Protein AF-A0A378XUC6-F1 (afdb_monomer)

Structure (mmCIF, N/CA/C/O backbone):
data_AF-A0A378XUC6-F1
#
_entry.id   AF-A0A378XUC6-F1
#
loop_
_atom_site.group_PDB
_atom_site.id
_atom_site.type_symbol
_atom_site.label_atom_id
_atom_site.label_alt_id
_atom_site.label_comp_id
_atom_site.label_asym_id
_atom_site.label_entity_id
_atom_site.label_seq_id
_atom_site.pdbx_PDB_ins_code
_atom_site.Cartn_x
_atom_site.Cartn_y
_atom_site.Cartn_z
_atom_site.occupancy
_atom_site.B_iso_or_equiv
_atom_site.auth_seq_id
_atom_site.auth_comp_id
_atom_site.auth_asym_id
_atom_site.auth_atom_id
_atom_site.pdbx_PDB_model_num
ATOM 1 N N . MET A 1 1 ? -16.842 2.215 4.192 1.00 92.69 1 MET A N 1
ATOM 2 C CA . MET A 1 1 ? -16.347 1.042 4.966 1.00 92.69 1 MET A CA 1
ATOM 3 C C . MET A 1 1 ? -17.109 0.954 6.295 1.00 92.69 1 MET A C 1
ATOM 5 O O . MET A 1 1 ? -17.546 1.993 6.762 1.00 92.69 1 MET A O 1
ATOM 9 N N . ASP A 1 2 ? -17.302 -0.220 6.911 1.00 96.56 2 ASP A N 1
ATOM 10 C CA . ASP A 1 2 ? -17.790 -0.325 8.303 1.00 96.56 2 ASP A CA 1
ATOM 11 C C . ASP A 1 2 ? -16.599 -0.451 9.268 1.00 96.56 2 ASP A C 1
ATOM 13 O O . ASP A 1 2 ? -16.031 -1.528 9.467 1.00 96.56 2 ASP A O 1
ATOM 17 N N . VAL A 1 3 ? -16.185 0.678 9.850 1.00 96.50 3 VAL A N 1
ATOM 18 C CA . VAL A 1 3 ? -15.023 0.731 10.750 1.00 96.50 3 VAL A CA 1
ATOM 19 C C . VAL A 1 3 ? -15.253 -0.030 12.060 1.00 96.50 3 VAL A C 1
ATOM 21 O O . VAL A 1 3 ? -14.308 -0.601 12.606 1.00 96.50 3 VAL A O 1
ATOM 24 N N . ALA A 1 4 ? -16.492 -0.083 12.559 1.00 97.31 4 ALA A N 1
ATOM 2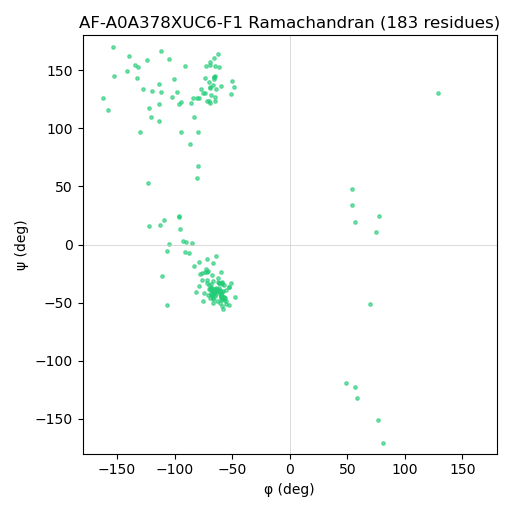5 C CA . ALA A 1 4 ? -16.814 -0.784 13.800 1.00 97.31 4 ALA A CA 1
ATOM 26 C C . ALA A 1 4 ? -16.654 -2.296 13.615 1.00 97.31 4 ALA A C 1
ATOM 28 O O . ALA A 1 4 ? -16.017 -2.952 14.438 1.00 97.31 4 ALA A O 1
ATOM 29 N N . TYR A 1 5 ? -17.131 -2.818 12.482 1.00 97.12 5 TYR A N 1
ATOM 30 C CA . TYR A 1 5 ? -16.912 -4.209 12.097 1.00 97.12 5 TYR A CA 1
ATOM 31 C C . TYR A 1 5 ? -15.419 -4.563 12.024 1.00 97.12 5 TYR A C 1
ATOM 33 O 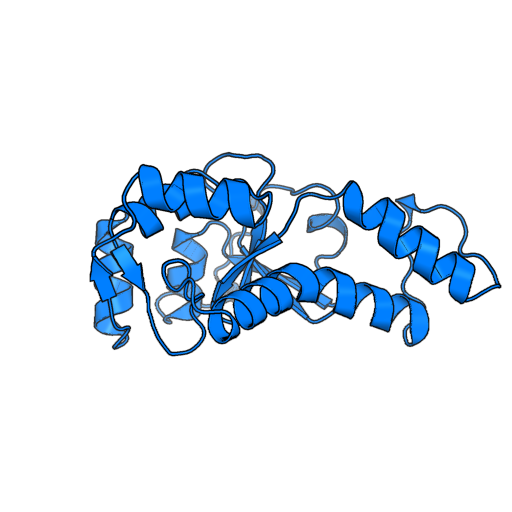O . TYR A 1 5 ? -15.003 -5.586 12.566 1.00 97.12 5 TYR A O 1
ATOM 41 N N . ILE A 1 6 ? -14.592 -3.712 11.402 1.00 97.44 6 ILE A N 1
ATOM 42 C CA . ILE A 1 6 ? -13.142 -3.957 11.310 1.00 97.44 6 ILE A CA 1
ATOM 43 C C . ILE A 1 6 ? -12.497 -3.952 12.696 1.00 97.44 6 ILE A C 1
ATOM 45 O O . ILE A 1 6 ? -11.674 -4.815 12.985 1.00 97.44 6 ILE A O 1
ATOM 49 N N . ILE A 1 7 ? -12.873 -3.019 13.575 1.00 97.31 7 ILE A N 1
ATOM 50 C CA . ILE A 1 7 ? -12.370 -2.984 14.954 1.00 97.31 7 ILE A CA 1
ATOM 51 C C . ILE A 1 7 ? -12.684 -4.294 15.686 1.00 97.31 7 ILE A C 1
ATOM 53 O O . ILE A 1 7 ? -11.810 -4.835 16.367 1.00 97.31 7 ILE A O 1
ATOM 57 N N . ASP A 1 8 ? -13.907 -4.805 15.553 1.00 97.25 8 ASP A N 1
ATOM 58 C CA . ASP A 1 8 ? -14.317 -6.048 16.208 1.00 97.25 8 ASP A CA 1
ATOM 59 C C . ASP A 1 8 ? -13.596 -7.268 15.627 1.00 97.25 8 ASP A C 1
ATOM 61 O O . ASP A 1 8 ? -13.150 -8.126 16.392 1.00 97.25 8 ASP A O 1
ATOM 65 N N . LEU A 1 9 ? -13.393 -7.308 14.307 1.00 96.81 9 LEU A N 1
ATOM 66 C CA . LEU A 1 9 ? -12.592 -8.336 13.643 1.00 96.81 9 LEU A CA 1
ATOM 67 C C . LEU A 1 9 ? -11.141 -8.328 14.146 1.00 96.81 9 LEU A C 1
ATOM 69 O O . LEU A 1 9 ? -10.635 -9.342 14.611 1.00 96.81 9 LEU A O 1
ATOM 73 N N . LEU A 1 10 ? -10.491 -7.162 14.163 1.00 96.19 10 LEU A N 1
ATOM 74 C CA . LEU A 1 10 ? -9.123 -7.030 14.670 1.00 96.19 10 LEU A CA 1
ATOM 75 C C . LEU A 1 10 ? -9.001 -7.483 16.134 1.00 96.19 10 LEU A C 1
ATOM 77 O O . LEU A 1 10 ? -8.030 -8.145 16.500 1.00 96.19 10 LEU A O 1
ATOM 81 N N . ARG A 1 11 ? -9.985 -7.157 16.980 1.00 95.69 11 ARG A N 1
ATOM 82 C CA . ARG A 1 11 ? -10.011 -7.608 18.381 1.00 95.69 11 ARG A CA 1
ATOM 83 C C . ARG A 1 11 ? -10.187 -9.115 18.508 1.00 95.69 11 ARG A C 1
ATOM 85 O O . ARG A 1 11 ? -9.548 -9.709 19.371 1.00 95.69 11 ARG A O 1
ATOM 92 N N . LYS A 1 12 ? -11.053 -9.713 17.685 1.00 96.00 12 LYS A N 1
ATOM 93 C CA . LYS A 1 12 ? -11.292 -11.162 17.657 1.00 96.00 12 LYS A CA 1
ATOM 94 C C . LYS A 1 12 ? -10.008 -11.938 17.346 1.00 96.00 12 LYS A C 1
ATOM 96 O O . LYS A 1 12 ? -9.818 -13.018 17.893 1.00 96.00 12 LYS A O 1
ATOM 101 N N . ASP A 1 13 ? -9.124 -11.350 16.547 1.00 94.50 13 ASP A N 1
ATOM 102 C CA . ASP A 1 13 ? -7.839 -11.919 16.134 1.00 94.50 13 ASP A CA 1
ATOM 103 C C . ASP A 1 13 ? -6.638 -11.452 16.983 1.00 94.50 13 ASP A C 1
ATOM 105 O O . ASP A 1 13 ? -5.480 -11.464 16.535 1.00 94.50 13 ASP A O 1
ATOM 109 N N . ASP A 1 14 ? -6.895 -11.023 18.223 1.00 94.31 14 ASP A N 1
ATOM 110 C CA . ASP A 1 14 ? -5.882 -10.621 19.207 1.00 94.31 14 ASP A CA 1
ATOM 111 C C . ASP A 1 14 ? -4.915 -9.539 18.680 1.00 94.31 14 ASP A C 1
ATOM 113 O O . ASP A 1 14 ? -3.713 -9.528 18.974 1.00 94.31 14 ASP A O 1
ATOM 117 N N . VAL A 1 15 ? -5.408 -8.626 17.839 1.00 95.69 15 VAL A N 1
ATOM 118 C CA . VAL A 1 15 ? -4.638 -7.460 17.399 1.00 95.69 15 VAL A CA 1
ATOM 119 C C . VAL A 1 15 ? -4.695 -6.393 18.487 1.00 95.69 15 VAL A C 1
ATOM 121 O O . VAL A 1 15 ? -5.766 -5.961 18.914 1.00 95.69 15 VAL A O 1
ATOM 124 N N . THR A 1 16 ? -3.528 -5.918 18.924 1.00 96.44 16 THR A N 1
ATOM 125 C CA . THR A 1 16 ? -3.451 -4.807 19.874 1.00 96.44 16 THR A CA 1
ATOM 126 C C . THR A 1 16 ? -3.891 -3.516 19.195 1.00 96.44 16 THR A C 1
ATOM 128 O O . THR A 1 16 ? -3.304 -3.088 18.201 1.00 96.44 16 THR A O 1
ATOM 131 N N . LEU A 1 17 ? -4.897 -2.866 19.772 1.00 97.12 17 LEU A N 1
ATOM 132 C CA . LEU A 1 17 ? -5.452 -1.610 19.282 1.00 97.12 17 LEU A CA 1
ATOM 133 C C . LEU A 1 17 ? -5.139 -0.478 20.261 1.00 97.12 17 LEU A C 1
ATOM 135 O O . LEU A 1 17 ? -5.374 -0.596 21.464 1.00 97.12 17 LEU A O 1
ATOM 139 N N . THR A 1 18 ? -4.625 0.632 19.741 1.00 97.50 18 THR A N 1
ATOM 140 C CA . THR A 1 18 ? -4.399 1.876 20.494 1.00 97.50 18 THR A CA 1
ATOM 141 C C . THR A 1 18 ? -5.349 2.968 19.996 1.00 97.50 18 THR A C 1
ATOM 143 O O . THR A 1 18 ? -5.960 2.790 18.937 1.00 97.50 18 THR A O 1
ATOM 146 N N . PRO A 1 19 ? -5.505 4.097 20.720 1.00 98.19 19 PRO A N 1
ATOM 147 C CA . PRO A 1 19 ? -6.283 5.224 20.215 1.00 98.19 19 PRO A CA 1
ATOM 148 C C . PRO A 1 19 ? -5.845 5.613 18.800 1.00 98.19 19 PRO A C 1
ATOM 150 O O . PRO A 1 19 ? -4.647 5.580 18.496 1.00 98.19 19 PRO A O 1
ATOM 153 N N . GLY A 1 20 ? -6.806 5.961 17.945 1.00 98.38 20 GLY A N 1
ATOM 154 C CA . GLY A 1 20 ? -6.536 6.402 16.581 1.00 98.38 20 GLY A CA 1
ATOM 155 C C . GLY A 1 20 ? -5.714 7.690 16.516 1.00 98.38 20 GLY A C 1
ATOM 156 O O . GLY A 1 20 ? -5.520 8.386 17.516 1.00 98.38 20 GLY A O 1
ATOM 157 N N . LEU A 1 21 ? -5.161 7.960 15.340 1.00 98.56 21 LEU A N 1
ATOM 158 C CA . LEU A 1 21 ? -4.395 9.161 15.039 1.00 98.56 21 LEU A CA 1
ATOM 159 C C . LEU A 1 21 ? -5.323 10.378 15.014 1.00 98.56 21 LEU A C 1
ATOM 161 O O . LEU A 1 21 ? -6.389 10.377 14.403 1.00 98.56 21 LEU A O 1
ATOM 165 N N . SER A 1 22 ? -4.896 11.457 15.653 1.00 98.44 22 SER A N 1
ATOM 166 C CA . SER A 1 22 ? -5.523 12.762 15.483 1.00 98.44 22 SER A CA 1
ATOM 167 C C . SER A 1 22 ? -5.336 13.277 14.053 1.00 98.44 22 SER A C 1
ATOM 169 O O . SER A 1 22 ? -4.397 12.895 13.355 1.00 98.44 22 SER A O 1
ATOM 171 N N . THR A 1 23 ? -6.169 14.231 13.629 1.00 98.44 23 THR A N 1
ATOM 172 C CA . THR A 1 23 ? -5.994 14.914 12.335 1.00 98.44 23 THR A CA 1
ATOM 173 C C . THR A 1 23 ? -4.586 15.492 12.175 1.00 98.44 23 THR A C 1
ATOM 175 O O . THR A 1 23 ? -4.031 15.446 11.084 1.00 98.44 23 THR A O 1
ATOM 178 N N . ARG A 1 24 ? -3.992 15.996 13.268 1.00 98.44 24 ARG A N 1
ATOM 179 C CA . ARG A 1 24 ? -2.627 16.532 13.265 1.00 98.44 24 ARG A CA 1
ATOM 180 C C . ARG A 1 24 ? -1.593 15.441 13.004 1.00 98.44 24 ARG A C 1
ATOM 182 O O . ARG A 1 24 ? -0.725 15.638 12.168 1.00 98.44 24 ARG A O 1
ATOM 189 N N . GLU A 1 25 ? -1.696 14.304 13.692 1.00 98.50 25 GLU A N 1
ATOM 190 C CA . GLU A 1 25 ? -0.794 13.165 13.476 1.00 98.50 25 GLU A CA 1
ATOM 191 C C . GLU A 1 25 ? -0.926 12.601 12.058 1.00 98.50 25 GLU A C 1
ATOM 193 O O . GLU A 1 25 ? 0.085 12.257 11.460 1.00 98.50 25 GLU A O 1
ATOM 198 N N . ILE A 1 26 ? -2.141 12.549 11.499 1.00 98.56 26 ILE A N 1
ATOM 199 C CA . ILE A 1 26 ? -2.338 12.147 10.101 1.00 98.56 26 ILE A CA 1
ATOM 200 C C . ILE A 1 26 ? -1.571 13.082 9.163 1.00 98.56 26 ILE A C 1
ATOM 202 O O . ILE A 1 26 ? -0.762 12.602 8.377 1.00 98.56 26 ILE A O 1
ATOM 206 N N . THR A 1 27 ? -1.768 14.398 9.283 1.00 98.44 27 THR A N 1
ATOM 207 C CA . THR A 1 27 ? -1.056 15.373 8.444 1.00 98.44 27 THR A CA 1
ATOM 208 C C . THR A 1 27 ? 0.459 15.283 8.632 1.00 98.44 27 THR A C 1
ATOM 210 O O . THR A 1 27 ? 1.193 15.282 7.655 1.00 98.44 27 THR A O 1
ATOM 213 N N . GLU A 1 28 ? 0.947 15.122 9.866 1.00 98.25 28 GLU A N 1
ATOM 214 C CA . GLU A 1 28 ? 2.382 14.945 10.129 1.00 98.25 28 GLU A CA 1
ATOM 215 C C . GLU A 1 28 ? 2.962 13.682 9.469 1.00 98.25 28 GLU A C 1
ATOM 217 O O . GLU A 1 28 ? 4.134 13.680 9.096 1.00 98.25 28 GLU A O 1
ATOM 222 N N . VAL A 1 29 ? 2.184 12.602 9.356 1.00 98.25 29 VAL A N 1
ATOM 223 C CA . VAL A 1 29 ? 2.597 11.367 8.673 1.00 98.25 29 VAL A CA 1
ATOM 224 C C . VAL A 1 29 ? 2.567 11.551 7.155 1.00 98.25 29 VAL A C 1
ATOM 226 O O . VAL A 1 29 ? 3.558 11.231 6.502 1.00 98.25 29 VAL A O 1
ATOM 229 N N . GLU A 1 30 ? 1.476 12.097 6.613 1.00 98.38 30 GLU A N 1
ATOM 230 C CA . GLU A 1 30 ? 1.323 12.398 5.181 1.00 98.38 30 GLU A CA 1
ATOM 231 C C . GLU A 1 30 ? 2.466 13.303 4.687 1.00 98.38 30 GLU A C 1
ATOM 233 O O . GLU A 1 30 ? 3.167 12.943 3.742 1.00 98.38 30 GLU A O 1
ATOM 238 N N . ASP A 1 31 ? 2.758 14.393 5.406 1.00 98.19 31 ASP A N 1
ATOM 239 C CA . ASP A 1 31 ? 3.838 15.331 5.072 1.00 98.19 31 ASP A CA 1
ATOM 240 C C . ASP A 1 31 ? 5.232 14.693 5.187 1.00 98.19 31 ASP A C 1
ATOM 242 O O . ASP A 1 31 ? 6.115 14.940 4.366 1.00 98.19 31 ASP A O 1
ATOM 246 N N . ARG A 1 32 ? 5.468 13.877 6.225 1.00 97.56 32 ARG A N 1
ATOM 247 C CA . ARG A 1 32 ? 6.791 13.284 6.492 1.00 97.56 32 ARG A CA 1
ATOM 248 C C . ARG A 1 32 ? 7.199 12.264 5.437 1.00 97.56 32 ARG A C 1
ATOM 250 O O . ARG A 1 32 ? 8.388 12.159 5.136 1.00 97.56 32 ARG A O 1
ATOM 257 N N . TYR A 1 33 ? 6.239 11.484 4.953 1.00 97.19 33 TYR A N 1
ATOM 258 C CA . TYR A 1 33 ? 6.484 10.392 4.014 1.00 97.19 33 TYR A CA 1
ATOM 259 C C . TYR A 1 33 ? 6.052 10.724 2.583 1.00 97.19 33 TYR A C 1
ATOM 261 O O . TYR A 1 33 ? 6.248 9.894 1.696 1.00 97.19 33 TYR A O 1
ATOM 269 N N . ASP A 1 34 ? 5.521 11.931 2.355 1.00 97.00 34 ASP A N 1
ATOM 270 C CA . ASP A 1 34 ? 5.002 12.387 1.064 1.00 97.00 34 ASP A CA 1
ATOM 271 C C . ASP A 1 34 ? 3.947 11.408 0.519 1.00 97.00 34 ASP A C 1
ATOM 273 O O . ASP A 1 34 ? 4.028 10.945 -0.612 1.00 97.00 34 ASP A O 1
ATOM 277 N N . ILE A 1 35 ? 2.990 11.013 1.357 1.00 97.56 35 ILE A N 1
ATOM 278 C CA . ILE A 1 35 ? 1.905 10.090 0.987 1.00 97.56 35 ILE A CA 1
ATOM 279 C C . ILE A 1 35 ? 0.554 10.733 1.258 1.00 97.56 35 ILE A C 1
ATOM 281 O O . ILE A 1 35 ? 0.437 11.614 2.107 1.00 97.56 35 ILE A O 1
ATOM 285 N N . GLN A 1 36 ? -0.484 10.228 0.599 1.00 98.06 36 GLN A N 1
ATOM 286 C CA . GLN A 1 36 ? -1.863 10.587 0.909 1.00 98.06 36 GLN A CA 1
ATOM 287 C C . GLN A 1 36 ? -2.669 9.341 1.271 1.00 98.06 36 GLN A C 1
ATOM 289 O O . GLN A 1 36 ? -2.855 8.455 0.439 1.00 98.06 36 GLN A O 1
ATOM 294 N N . PHE A 1 37 ? -3.176 9.261 2.506 1.00 98.62 37 PHE A N 1
ATOM 295 C CA . PHE A 1 37 ? -4.003 8.117 2.883 1.00 98.62 37 PHE A CA 1
ATOM 296 C C . PHE A 1 37 ? -5.338 8.155 2.124 1.00 98.62 37 PHE A C 1
ATOM 298 O O . PHE A 1 37 ? -6.034 9.176 2.195 1.00 98.62 37 PHE A O 1
ATOM 305 N N . PRO A 1 38 ? -5.753 7.057 1.459 1.00 98.31 38 PRO A N 1
ATOM 306 C CA . PRO A 1 38 ? -7.099 6.978 0.912 1.00 98.31 38 PRO A CA 1
ATOM 307 C C . PRO A 1 38 ? -8.133 7.073 2.051 1.00 98.31 38 PRO A C 1
ATOM 309 O O . PRO A 1 38 ? -7.819 6.726 3.199 1.00 98.31 38 PRO A O 1
ATOM 312 N N . PRO A 1 39 ? -9.357 7.569 1.780 1.00 98.38 39 PRO A N 1
ATOM 313 C CA . PRO A 1 39 ? -10.305 7.936 2.830 1.00 98.38 39 PRO A CA 1
ATOM 314 C C . PRO A 1 39 ? -10.662 6.803 3.800 1.00 98.38 39 PRO A C 1
ATOM 316 O O . PRO A 1 39 ? -10.809 7.062 4.990 1.00 98.38 39 PRO A O 1
ATOM 319 N N . ASP A 1 40 ? -10.738 5.557 3.330 1.00 98.00 40 ASP A N 1
ATOM 320 C CA . ASP A 1 40 ? -11.037 4.381 4.155 1.00 98.00 40 ASP A CA 1
ATOM 321 C C . ASP A 1 40 ? -9.874 4.004 5.091 1.00 98.00 40 ASP A C 1
ATOM 323 O O . ASP A 1 40 ? -10.087 3.773 6.283 1.00 98.00 40 ASP A O 1
ATOM 327 N N . LEU A 1 41 ? -8.626 4.017 4.609 1.00 98.50 41 LEU A N 1
ATOM 328 C CA . LEU A 1 41 ? -7.460 3.820 5.477 1.00 98.50 41 LEU A CA 1
ATOM 329 C C . LEU A 1 41 ? -7.321 4.967 6.484 1.00 98.50 41 LEU A C 1
ATOM 331 O O . LEU A 1 41 ? -7.043 4.727 7.661 1.00 98.50 41 LEU A O 1
ATOM 335 N N . ARG A 1 42 ? -7.557 6.209 6.048 1.00 98.50 42 ARG A N 1
ATOM 336 C CA . ARG A 1 42 ? -7.564 7.381 6.929 1.00 98.50 42 ARG A CA 1
ATOM 337 C C . ARG A 1 42 ? -8.627 7.247 8.020 1.00 98.50 42 ARG A C 1
ATOM 339 O O . ARG A 1 42 ? -8.316 7.464 9.189 1.00 98.50 42 ARG A O 1
ATOM 346 N N . GLU A 1 43 ? -9.854 6.867 7.660 1.00 98.44 43 GLU A N 1
ATOM 347 C CA . GLU A 1 43 ? -10.956 6.639 8.600 1.00 98.44 43 GLU A CA 1
ATOM 348 C C . GLU A 1 43 ? -10.583 5.583 9.645 1.00 98.44 43 GLU A C 1
ATOM 350 O O . GLU A 1 43 ? -10.754 5.826 10.845 1.00 98.44 43 GLU A O 1
ATOM 355 N N . LEU A 1 44 ? -10.025 4.445 9.214 1.00 98.44 44 LEU A N 1
ATOM 356 C CA . LEU A 1 44 ? -9.575 3.397 10.126 1.00 98.44 44 LEU A CA 1
ATOM 357 C C . LEU A 1 44 ? -8.532 3.940 11.103 1.00 98.44 44 LEU A C 1
ATOM 359 O O . LEU A 1 44 ? -8.745 3.861 12.310 1.00 98.44 44 LEU A O 1
ATOM 363 N N . LEU A 1 45 ? -7.450 4.530 10.583 1.00 98.50 45 LEU A N 1
ATOM 364 C CA . LEU A 1 45 ? -6.324 5.018 11.381 1.00 98.50 45 LEU A CA 1
ATOM 365 C C . LEU A 1 45 ? -6.728 6.123 12.361 1.00 98.50 45 LEU A C 1
ATOM 367 O O . LEU A 1 45 ? -6.144 6.213 13.439 1.00 98.50 45 LEU A O 1
ATOM 371 N N . MET A 1 46 ? -7.717 6.952 12.016 1.00 98.50 46 MET A N 1
ATOM 372 C CA . MET A 1 46 ? -8.242 7.994 12.903 1.00 98.50 46 MET A CA 1
ATOM 373 C C . MET A 1 46 ? -9.156 7.448 14.006 1.00 98.50 46 MET A C 1
ATOM 375 O O . MET A 1 46 ? -9.187 8.008 15.102 1.00 98.50 46 MET A O 1
ATOM 379 N N . ASN A 1 47 ? -9.876 6.351 13.759 1.00 98.50 47 ASN A N 1
ATOM 380 C CA . ASN A 1 47 ? -10.707 5.702 14.778 1.00 98.50 47 ASN A CA 1
ATOM 381 C C . ASN A 1 47 ? -9.879 4.801 15.703 1.00 98.50 47 ASN A C 1
ATOM 383 O O . ASN A 1 47 ? -10.086 4.781 16.919 1.00 98.50 47 ASN A O 1
ATOM 387 N N . VAL A 1 48 ? -8.924 4.062 15.142 1.00 97.81 48 VAL A N 1
ATOM 388 C CA . VAL A 1 48 ? -8.093 3.110 15.872 1.00 97.81 48 VAL A CA 1
ATOM 389 C C . VAL A 1 48 ? -6.737 2.941 15.195 1.00 97.81 48 VAL A C 1
ATOM 391 O O . VAL A 1 48 ? -6.636 2.944 13.975 1.00 97.81 48 VAL A O 1
ATOM 394 N N . LEU A 1 49 ? -5.680 2.740 15.978 1.00 97.19 49 LEU A N 1
ATOM 395 C CA . LEU A 1 49 ? -4.370 2.399 15.432 1.00 97.19 49 LEU A CA 1
ATOM 396 C C . LEU A 1 49 ? -3.989 0.969 15.841 1.00 97.19 49 LEU A C 1
ATOM 398 O O . LEU A 1 49 ? -3.643 0.753 17.012 1.00 97.19 49 LEU A O 1
ATOM 402 N N . PRO A 1 50 ? -4.034 0.001 14.906 1.00 96.19 50 PRO A N 1
ATOM 403 C CA . PRO A 1 50 ? -3.481 -1.331 15.116 1.00 96.19 50 PRO A CA 1
ATOM 404 C C . PRO A 1 50 ? -1.963 -1.263 15.308 1.00 96.19 50 PRO A C 1
ATOM 406 O O . PRO A 1 50 ? -1.268 -0.574 14.562 1.00 96.19 50 PRO A O 1
ATOM 409 N N . VAL A 1 51 ? -1.436 -1.968 16.309 1.00 93.62 51 VAL A N 1
ATOM 410 C CA . VAL A 1 51 ? 0.001 -1.986 16.623 1.00 93.62 51 VAL A CA 1
ATOM 411 C C . VAL A 1 51 ? 0.513 -3.403 16.871 1.00 93.62 51 VAL A C 1
ATOM 413 O O . VAL A 1 51 ? -0.218 -4.292 17.306 1.00 93.62 51 VAL A O 1
ATOM 416 N N . GLY A 1 52 ? 1.811 -3.605 16.643 1.00 88.19 52 GLY A N 1
ATOM 417 C CA . GLY A 1 52 ? 2.454 -4.913 16.776 1.00 88.19 52 GLY A CA 1
ATOM 418 C C . GLY A 1 52 ? 2.243 -5.811 15.553 1.00 88.19 52 GLY A C 1
ATOM 419 O O . GLY A 1 52 ? 1.776 -5.360 14.507 1.00 88.19 52 GLY A O 1
ATOM 420 N N . LYS A 1 53 ? 2.633 -7.090 15.674 1.00 85.00 53 LYS A N 1
ATOM 421 C CA . LYS A 1 53 ? 2.697 -8.047 14.551 1.00 85.00 53 LYS A CA 1
ATOM 422 C C . LYS A 1 53 ? 3.441 -7.419 13.354 1.00 85.00 53 LYS A C 1
ATOM 424 O O . LYS A 1 53 ? 4.602 -7.038 13.497 1.00 85.00 53 LYS A O 1
ATOM 429 N N . SER A 1 54 ? 2.773 -7.281 12.210 1.00 92.25 54 SER A N 1
ATOM 430 C CA . SER A 1 54 ? 3.301 -6.676 10.983 1.00 92.25 54 SER A CA 1
ATOM 431 C C . SER A 1 54 ? 2.614 -5.355 10.605 1.00 92.25 54 SER A C 1
ATOM 433 O O . SER A 1 54 ? 2.750 -4.915 9.465 1.00 92.25 54 SER A O 1
ATOM 435 N N . PHE A 1 55 ? 1.889 -4.721 11.536 1.00 96.38 55 PHE A N 1
ATOM 436 C CA . PHE A 1 55 ? 1.294 -3.398 11.325 1.00 96.38 55 PHE A CA 1
ATOM 437 C C . PHE A 1 55 ? 2.344 -2.286 11.331 1.00 96.38 55 PHE A C 1
ATOM 439 O O . PHE A 1 55 ? 3.399 -2.389 11.964 1.00 96.38 55 PHE A O 1
ATOM 446 N N . ILE A 1 56 ? 2.025 -1.197 10.635 1.00 96.62 56 ILE A N 1
ATOM 447 C CA . ILE A 1 56 ? 2.930 -0.066 10.447 1.00 96.62 56 ILE A CA 1
ATOM 448 C C . ILE A 1 56 ? 2.852 0.881 11.652 1.00 96.62 56 ILE A C 1
ATOM 450 O O . ILE A 1 56 ? 1.760 1.323 12.016 1.00 96.62 56 ILE A O 1
ATOM 454 N N . PRO A 1 57 ? 3.985 1.212 12.300 1.00 95.25 57 PRO A N 1
ATOM 455 C CA . PRO A 1 57 ? 3.997 1.989 13.536 1.00 95.25 57 PRO A CA 1
ATOM 456 C C . PRO A 1 57 ? 3.859 3.498 13.266 1.00 95.25 57 PRO A C 1
ATOM 458 O O . PRO A 1 57 ? 4.712 4.273 13.681 1.00 95.25 57 PRO A O 1
ATOM 461 N N . TRP A 1 58 ? 2.790 3.929 12.586 1.00 97.12 58 TRP A N 1
ATOM 462 C CA . TRP A 1 58 ? 2.616 5.298 12.066 1.00 97.12 58 TRP A CA 1
ATOM 463 C C . TRP A 1 58 ? 2.840 6.426 13.089 1.00 97.12 58 TRP A C 1
ATOM 465 O O . TRP A 1 58 ? 3.336 7.491 12.731 1.00 97.12 58 TRP A O 1
ATOM 475 N N . ARG A 1 59 ? 2.502 6.195 14.365 1.00 95.94 59 ARG A N 1
ATOM 476 C CA . ARG A 1 59 ? 2.682 7.172 15.453 1.00 95.94 59 ARG A CA 1
ATOM 477 C C . ARG A 1 59 ? 4.131 7.298 15.940 1.00 95.94 59 ARG A C 1
ATOM 479 O O . ARG A 1 59 ? 4.487 8.306 16.542 1.00 95.94 59 ARG A O 1
ATOM 486 N N . ASP A 1 60 ? 4.958 6.274 15.753 1.00 93.69 60 ASP A N 1
ATOM 487 C CA . ASP A 1 60 ? 6.283 6.212 16.365 1.00 93.69 60 ASP A CA 1
ATOM 488 C C . ASP A 1 60 ? 7.316 6.987 15.537 1.00 93.69 60 ASP A C 1
ATOM 490 O O . ASP A 1 60 ? 7.720 6.578 14.448 1.00 93.69 60 ASP A O 1
ATOM 494 N N . THR A 1 61 ? 7.761 8.119 16.081 1.00 94.75 61 THR A N 1
ATOM 495 C CA . THR A 1 61 ? 8.734 9.015 15.446 1.00 94.75 61 THR A CA 1
ATOM 496 C C . THR A 1 61 ? 10.172 8.765 15.904 1.00 94.75 61 THR A C 1
ATOM 498 O O . THR A 1 61 ? 11.037 9.618 15.702 1.00 94.75 61 THR A O 1
ATOM 501 N N . SER A 1 62 ? 10.459 7.647 16.577 1.00 96.00 62 SER A N 1
ATOM 502 C CA . SER A 1 62 ? 11.846 7.283 16.874 1.00 96.00 62 SER A CA 1
ATOM 503 C C . SER A 1 62 ? 12.601 6.982 15.570 1.00 96.00 62 SER A C 1
ATOM 505 O O . SER A 1 62 ? 12.021 6.394 14.652 1.00 96.00 62 SER A O 1
ATOM 507 N N . PRO A 1 63 ? 13.900 7.328 15.458 1.00 94.62 63 PRO A N 1
ATOM 508 C CA . PRO A 1 63 ? 14.668 7.099 14.231 1.00 94.62 63 PRO A CA 1
ATOM 509 C C . PRO A 1 63 ? 14.611 5.650 13.734 1.00 94.62 63 PRO A C 1
ATOM 511 O O . PRO A 1 63 ? 14.524 5.404 12.534 1.00 94.62 63 P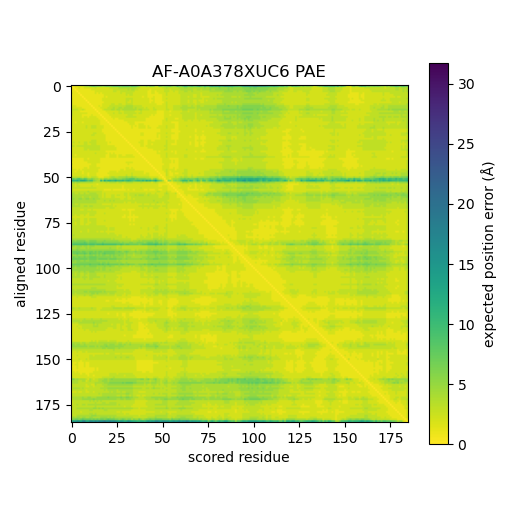RO A O 1
ATOM 514 N N . GLN A 1 64 ? 14.604 4.688 14.659 1.00 93.88 64 GLN A N 1
ATOM 515 C CA . GLN A 1 64 ? 14.528 3.262 14.347 1.00 93.88 64 GLN A CA 1
ATOM 516 C C . GLN A 1 64 ? 13.195 2.903 13.683 1.00 93.88 64 GLN A C 1
ATOM 518 O O . GLN A 1 64 ? 13.165 2.165 12.703 1.00 93.88 64 GLN A O 1
ATOM 523 N N . ARG A 1 65 ? 12.081 3.427 14.200 1.00 93.12 65 ARG A N 1
ATOM 524 C CA . ARG A 1 65 ? 10.737 3.108 13.701 1.00 93.12 65 ARG A CA 1
ATOM 525 C C . ARG A 1 65 ? 10.410 3.860 12.427 1.00 93.12 65 ARG A C 1
ATOM 527 O O . ARG A 1 65 ? 9.826 3.275 11.521 1.00 93.12 65 ARG A O 1
ATOM 534 N N . MET A 1 66 ? 10.888 5.094 12.312 1.00 95.44 66 MET A N 1
ATOM 535 C CA . MET A 1 66 ? 10.858 5.830 11.055 1.00 95.44 66 MET A CA 1
ATOM 536 C C . MET A 1 66 ? 11.612 5.087 9.947 1.00 95.44 66 MET A C 1
ATOM 538 O O . MET A 1 66 ? 11.108 5.035 8.830 1.00 95.44 66 MET A O 1
ATOM 542 N N . GLY A 1 67 ? 12.770 4.486 10.255 1.00 95.56 67 GLY A N 1
ATOM 543 C CA . GLY A 1 67 ? 13.518 3.640 9.319 1.00 95.56 67 GLY A CA 1
ATOM 544 C C . GLY A 1 67 ? 12.690 2.462 8.800 1.00 95.56 67 GLY A C 1
ATOM 545 O O . GLY A 1 67 ? 12.591 2.278 7.594 1.00 95.56 67 GLY A O 1
ATOM 546 N N . VAL A 1 68 ? 11.989 1.751 9.690 1.00 94.75 68 VAL A N 1
ATOM 547 C CA . VAL A 1 68 ? 11.088 0.647 9.301 1.00 94.75 68 VAL A CA 1
ATOM 548 C C . VAL A 1 68 ? 9.962 1.117 8.375 1.00 94.75 68 VAL A C 1
ATOM 550 O O . VAL A 1 68 ? 9.599 0.409 7.440 1.00 94.75 68 VAL A O 1
ATOM 553 N N . ILE A 1 69 ? 9.386 2.299 8.613 1.00 96.69 69 ILE A N 1
ATOM 554 C CA . ILE A 1 69 ? 8.337 2.845 7.735 1.00 96.69 69 ILE A CA 1
ATOM 555 C C . ILE A 1 69 ? 8.915 3.170 6.352 1.00 96.69 69 ILE A C 1
ATOM 557 O O . ILE A 1 69 ? 8.307 2.811 5.346 1.00 96.69 69 ILE A O 1
ATOM 561 N N . TRP A 1 70 ? 10.101 3.783 6.294 1.00 96.81 70 TRP A N 1
ATOM 562 C CA . TRP A 1 70 ? 10.798 4.048 5.033 1.00 96.81 70 TRP A CA 1
ATOM 563 C C . TRP A 1 70 ? 11.107 2.769 4.256 1.00 96.81 70 TRP A C 1
ATOM 565 O O . TRP A 1 70 ? 10.822 2.709 3.065 1.00 96.81 70 TRP A O 1
ATOM 575 N N . GLU A 1 71 ? 11.620 1.734 4.921 1.00 96.38 71 GLU A N 1
ATOM 576 C CA . GLU A 1 71 ? 11.852 0.417 4.311 1.00 96.38 71 GLU A CA 1
ATOM 577 C C . GLU A 1 71 ? 10.553 -0.158 3.730 1.00 96.38 71 GLU A C 1
ATOM 579 O O . GLU A 1 71 ? 10.519 -0.619 2.593 1.00 96.38 71 GLU A O 1
ATOM 584 N N . ARG A 1 72 ? 9.441 -0.075 4.471 1.00 97.19 72 ARG A N 1
ATOM 585 C CA . ARG A 1 72 ? 8.139 -0.580 4.006 1.00 97.19 72 ARG A CA 1
ATOM 586 C C . ARG A 1 72 ? 7.592 0.196 2.813 1.00 97.19 72 ARG A C 1
ATOM 588 O O . ARG A 1 72 ? 7.006 -0.430 1.935 1.00 97.19 72 ARG A O 1
ATOM 595 N N . LEU A 1 73 ? 7.772 1.514 2.780 1.00 97.56 73 LEU A N 1
ATOM 596 C CA . LEU A 1 73 ? 7.380 2.363 1.650 1.00 97.56 73 LEU A CA 1
ATOM 597 C C . LEU A 1 73 ? 8.261 2.127 0.415 1.00 97.56 73 LEU A C 1
ATOM 599 O O . LEU A 1 73 ? 7.757 2.166 -0.703 1.00 97.56 73 LEU A O 1
ATOM 603 N N . ASN A 1 74 ? 9.554 1.851 0.608 1.00 97.44 74 ASN A N 1
ATOM 604 C CA . ASN A 1 74 ? 10.501 1.601 -0.481 1.00 97.44 74 ASN A CA 1
ATOM 605 C C . ASN A 1 74 ? 10.473 0.158 -1.000 1.00 97.44 74 ASN A C 1
ATOM 607 O O . ASN A 1 74 ? 10.911 -0.078 -2.124 1.00 97.44 74 ASN A O 1
ATOM 611 N N . TRP A 1 75 ? 9.923 -0.790 -0.237 1.00 97.94 75 TRP A N 1
ATOM 612 C CA . TRP A 1 75 ? 9.856 -2.207 -0.603 1.00 97.94 75 TRP A CA 1
ATOM 613 C C . TRP A 1 75 ? 9.364 -2.477 -2.040 1.00 97.94 75 TRP A C 1
ATOM 615 O O . TRP A 1 75 ? 10.015 -3.263 -2.731 1.00 97.94 75 TRP A O 1
ATOM 625 N N . PRO A 1 76 ? 8.288 -1.839 -2.557 1.00 97.94 76 PRO A N 1
ATOM 626 C CA . PRO A 1 76 ? 7.864 -2.071 -3.939 1.00 97.94 76 PRO A CA 1
ATOM 627 C C . PRO A 1 76 ? 8.911 -1.622 -4.971 1.00 97.94 76 PRO A C 1
ATOM 629 O O . PRO A 1 76 ? 9.109 -2.302 -5.975 1.00 97.94 76 PRO A O 1
ATOM 632 N N . LEU A 1 77 ? 9.618 -0.513 -4.721 1.00 97.94 77 LEU A N 1
ATOM 633 C CA . LEU A 1 77 ? 10.698 -0.045 -5.595 1.00 97.94 77 LEU A CA 1
ATOM 634 C C . LEU A 1 77 ? 11.905 -0.985 -5.532 1.00 97.94 77 LEU A C 1
ATOM 636 O O . LEU A 1 77 ? 12.451 -1.349 -6.570 1.00 97.94 77 LEU A O 1
ATOM 640 N N . GLU 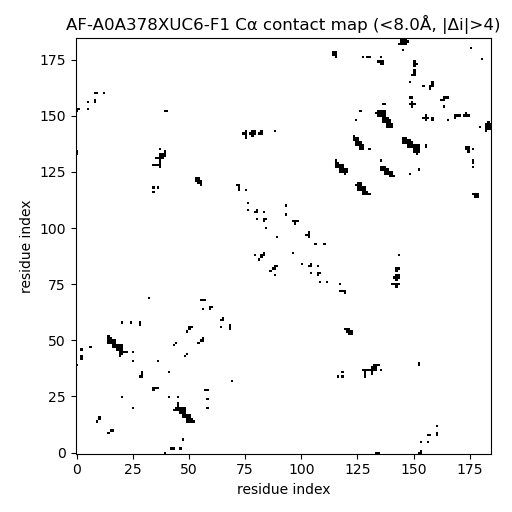A 1 78 ? 12.321 -1.381 -4.330 1.00 98.00 78 GLU A N 1
ATOM 641 C CA . GLU A 1 78 ? 13.448 -2.300 -4.132 1.00 98.00 78 GLU A CA 1
ATOM 642 C C . GLU A 1 78 ? 13.196 -3.645 -4.817 1.00 98.00 78 GLU A C 1
ATOM 644 O O . GLU A 1 78 ? 14.060 -4.155 -5.531 1.00 98.00 78 GLU A O 1
ATOM 649 N N . GLY A 1 79 ? 11.986 -4.184 -4.666 1.00 97.81 79 GLY A N 1
ATOM 650 C CA . GLY A 1 79 ? 11.574 -5.414 -5.327 1.00 97.81 79 GLY A CA 1
ATOM 651 C C . GLY A 1 79 ? 11.549 -5.297 -6.854 1.00 97.81 79 GLY A C 1
ATOM 652 O O . GLY A 1 79 ? 12.008 -6.198 -7.550 1.00 97.81 79 GLY A O 1
ATOM 653 N N . MET A 1 80 ? 11.092 -4.164 -7.385 1.00 97.56 80 MET A N 1
ATOM 654 C CA . MET A 1 80 ? 11.089 -3.914 -8.826 1.00 97.56 80 MET A CA 1
ATOM 655 C C . MET A 1 80 ? 12.498 -3.758 -9.401 1.00 97.56 80 MET A C 1
ATOM 657 O O . MET A 1 80 ? 12.789 -4.319 -10.453 1.00 97.56 80 MET A O 1
ATOM 661 N N . ILE A 1 81 ? 13.391 -3.045 -8.706 1.00 98.38 81 ILE A N 1
ATOM 662 C CA . ILE A 1 81 ? 14.807 -2.943 -9.089 1.00 98.38 81 ILE A CA 1
ATOM 663 C C . ILE A 1 81 ? 15.434 -4.336 -9.121 1.00 98.38 81 ILE A C 1
ATOM 665 O O . ILE A 1 81 ? 16.095 -4.676 -10.100 1.00 98.38 81 ILE A O 1
ATOM 669 N N . PHE A 1 82 ? 15.184 -5.155 -8.097 1.00 98.25 82 PHE A N 1
ATOM 670 C CA . PHE A 1 82 ? 15.680 -6.526 -8.063 1.00 98.25 82 PHE A CA 1
ATOM 671 C C . PHE A 1 82 ? 15.219 -7.322 -9.290 1.00 98.25 82 PHE A C 1
ATOM 673 O O . PHE A 1 82 ? 16.036 -7.975 -9.934 1.00 98.25 82 PHE A O 1
ATOM 680 N N . ASP A 1 83 ? 13.945 -7.236 -9.672 1.00 97.94 83 ASP A N 1
ATOM 681 C CA . ASP A 1 83 ? 13.436 -7.972 -10.833 1.00 97.94 83 ASP A CA 1
ATOM 682 C C . ASP A 1 83 ? 13.925 -7.408 -12.169 1.00 97.94 83 ASP A C 1
ATOM 684 O O . ASP A 1 83 ? 14.135 -8.164 -13.124 1.00 97.94 83 ASP A O 1
ATOM 688 N N . VAL A 1 84 ? 14.176 -6.097 -12.241 1.00 97.81 84 VAL A N 1
ATOM 689 C CA . VAL A 1 84 ? 14.896 -5.498 -13.367 1.00 97.81 84 VAL A CA 1
ATOM 690 C C . VAL A 1 84 ? 16.288 -6.113 -13.468 1.00 97.81 84 VAL A C 1
ATOM 692 O O . VAL A 1 84 ? 16.697 -6.459 -14.572 1.00 97.81 84 VAL A O 1
ATOM 695 N N . GLU A 1 85 ? 17.013 -6.279 -12.367 1.00 97.56 85 GLU A N 1
ATOM 696 C CA . GLU A 1 85 ? 18.382 -6.805 -12.370 1.00 97.56 85 GLU A CA 1
ATOM 697 C C . GLU A 1 85 ? 18.462 -8.316 -12.607 1.00 97.56 85 GLU A C 1
ATOM 699 O O . GLU A 1 85 ? 19.334 -8.770 -13.348 1.00 97.56 85 GLU A O 1
ATOM 704 N N . GLN A 1 86 ? 17.568 -9.090 -11.992 1.00 96.88 86 GLN A N 1
ATOM 705 C CA . GLN A 1 86 ? 17.708 -10.544 -11.869 1.00 96.88 86 GLN A CA 1
ATOM 706 C C . GLN A 1 86 ? 16.697 -11.334 -12.705 1.00 96.88 86 GLN A C 1
ATOM 708 O O . GLN A 1 86 ? 17.000 -12.450 -13.121 1.00 96.88 86 GLN A O 1
ATOM 713 N N . ASN A 1 87 ? 15.521 -10.765 -12.987 1.00 93.94 87 ASN A N 1
ATOM 714 C CA . ASN A 1 87 ? 14.377 -11.501 -13.537 1.00 93.94 87 ASN A CA 1
ATOM 715 C C . ASN A 1 87 ? 13.870 -10.942 -14.873 1.00 93.94 87 ASN A C 1
ATOM 717 O O . ASN A 1 87 ? 12.777 -11.281 -15.318 1.00 93.94 87 ASN A O 1
ATOM 721 N N . MET A 1 88 ? 14.677 -10.111 -15.544 1.00 91.56 88 MET A N 1
ATOM 722 C CA . MET A 1 88 ? 14.368 -9.523 -16.856 1.00 91.56 88 MET A CA 1
ATOM 723 C C . MET A 1 88 ? 13.055 -8.727 -16.893 1.00 91.56 88 MET A C 1
ATOM 725 O O . MET A 1 88 ? 12.535 -8.461 -17.979 1.00 91.56 88 MET A O 1
ATOM 729 N N . PHE A 1 89 ? 12.538 -8.308 -15.736 1.00 96.12 89 PHE A N 1
ATOM 730 C CA . PHE A 1 89 ? 11.309 -7.533 -15.672 1.00 96.12 89 PHE A CA 1
ATOM 731 C C . PHE A 1 89 ? 11.457 -6.228 -16.455 1.00 96.12 89 PHE A C 1
ATOM 733 O O . PHE A 1 89 ? 12.483 -5.539 -16.382 1.00 96.12 89 PHE A O 1
ATOM 740 N N . TRP A 1 90 ? 10.428 -5.900 -17.230 1.00 97.12 90 TRP A N 1
ATOM 741 C CA . TRP A 1 90 ? 10.336 -4.640 -17.947 1.00 97.12 90 TRP A CA 1
ATOM 742 C C . TRP A 1 90 ? 8.882 -4.330 -18.288 1.00 97.12 90 TRP A C 1
ATOM 744 O O . TRP A 1 90 ? 8.255 -5.059 -19.057 1.00 97.12 90 TRP A O 1
ATOM 754 N N . HIS A 1 91 ? 8.342 -3.251 -17.725 1.00 95.25 91 HIS A N 1
ATOM 755 C CA . HIS A 1 91 ? 6.968 -2.854 -18.009 1.00 95.25 91 HIS A CA 1
ATOM 756 C C . HIS A 1 91 ? 6.835 -2.337 -19.449 1.00 95.25 91 HIS A C 1
ATOM 758 O O . HIS A 1 91 ? 7.684 -1.585 -19.933 1.00 95.25 91 HIS A O 1
ATOM 764 N N . SER A 1 92 ? 5.749 -2.692 -20.142 1.00 92.38 92 SER A N 1
ATOM 765 C CA . SER A 1 92 ? 5.560 -2.351 -21.561 1.00 92.38 92 SER A CA 1
ATOM 766 C C . SER A 1 92 ? 5.492 -0.845 -21.826 1.00 92.38 92 SER A C 1
ATOM 768 O O . SER A 1 92 ? 5.898 -0.385 -22.892 1.00 92.38 92 SER A O 1
ATOM 770 N N . GLU A 1 93 ? 5.020 -0.059 -20.855 1.00 92.19 93 GLU A N 1
ATOM 771 C CA . GLU A 1 93 ? 4.966 1.406 -20.971 1.00 92.19 93 GLU A CA 1
ATOM 772 C C . GLU A 1 93 ? 6.346 2.081 -20.894 1.00 92.19 93 GLU A C 1
ATOM 774 O O . GLU A 1 93 ? 6.470 3.257 -21.229 1.00 92.19 93 GLU A O 1
ATOM 779 N N . TRP A 1 94 ? 7.398 1.365 -20.480 1.00 95.38 94 TRP A N 1
ATOM 780 C CA . TRP A 1 94 ? 8.752 1.922 -20.353 1.00 95.38 94 TRP A CA 1
ATOM 781 C C . TRP A 1 94 ? 9.540 1.904 -21.671 1.00 95.38 94 TRP A C 1
ATOM 783 O O . TRP A 1 94 ? 10.692 2.336 -21.719 1.00 95.38 94 TRP A O 1
ATOM 793 N N . GLY A 1 95 ? 8.926 1.420 -22.754 1.00 95.25 95 GLY A N 1
ATOM 794 C CA . GLY A 1 95 ? 9.559 1.292 -24.063 1.00 95.25 95 GLY A CA 1
ATOM 795 C C . GLY A 1 95 ? 10.511 0.100 -24.133 1.00 95.25 95 GLY A C 1
ATOM 796 O O . GLY A 1 95 ? 10.318 -0.909 -23.461 1.00 95.25 95 GLY A O 1
ATOM 797 N N . ASN A 1 96 ? 11.547 0.198 -24.966 1.00 96.50 96 ASN A N 1
ATOM 798 C CA . ASN A 1 96 ? 12.521 -0.882 -25.109 1.00 96.50 96 ASN A CA 1
ATOM 799 C C . ASN A 1 96 ? 13.488 -0.900 -23.927 1.00 96.50 96 ASN A C 1
ATOM 801 O O . ASN A 1 96 ? 14.053 0.131 -23.564 1.00 96.50 96 ASN A O 1
ATOM 805 N N . ARG A 1 97 ? 13.726 -2.093 -23.382 1.00 97.12 97 ARG A N 1
ATOM 806 C CA . ARG A 1 97 ? 14.724 -2.293 -22.336 1.00 97.12 97 ARG A CA 1
ATOM 807 C C . ARG A 1 97 ? 16.133 -2.009 -22.878 1.00 97.12 97 ARG A C 1
ATOM 809 O O . ARG A 1 97 ? 16.504 -2.614 -23.890 1.00 97.12 97 ARG A O 1
ATOM 816 N N . PRO A 1 98 ? 16.928 -1.136 -22.235 1.00 97.25 98 PRO A N 1
ATOM 817 C CA . PRO A 1 98 ? 18.310 -0.907 -22.638 1.00 97.25 98 PRO A CA 1
ATOM 818 C C . PRO A 1 98 ? 19.178 -2.135 -22.342 1.00 97.25 98 PRO A C 1
ATOM 820 O O . PRO A 1 98 ? 18.864 -2.965 -21.486 1.00 97.25 98 PRO A O 1
ATOM 823 N N . THR A 1 99 ? 20.295 -2.254 -23.059 1.00 95.94 99 THR A N 1
ATOM 824 C CA . THR A 1 99 ? 21.280 -3.321 -22.823 1.00 95.94 99 THR A CA 1
ATOM 825 C C . THR A 1 99 ? 22.162 -3.044 -21.611 1.00 95.94 99 THR A C 1
ATOM 827 O O . THR A 1 99 ? 22.702 -3.982 -21.030 1.00 95.94 99 THR A O 1
ATOM 830 N N . ASP A 1 100 ? 22.337 -1.770 -21.254 1.00 97.88 100 ASP A N 1
ATOM 831 C CA . ASP A 1 100 ? 23.060 -1.374 -20.052 1.00 97.88 100 ASP A CA 1
ATOM 832 C C . ASP A 1 100 ? 22.161 -1.531 -18.818 1.00 97.88 100 ASP A C 1
ATOM 834 O O . ASP A 1 100 ? 21.034 -1.029 -18.774 1.00 97.88 100 ASP A O 1
ATOM 838 N N . LEU A 1 101 ? 22.653 -2.263 -17.817 1.00 97.25 101 LEU A N 1
ATOM 839 C CA . LEU A 1 101 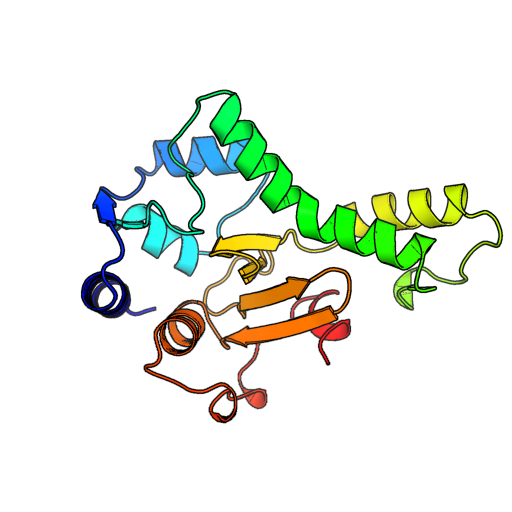? 21.868 -2.565 -16.624 1.00 97.25 101 LEU A CA 1
ATOM 840 C C . LEU A 1 101 ? 21.645 -1.325 -15.751 1.00 97.25 101 LEU A C 1
ATOM 842 O O . LEU A 1 101 ? 20.557 -1.161 -15.201 1.00 97.25 101 LEU A O 1
ATOM 846 N N . GLN A 1 102 ? 22.645 -0.449 -15.634 1.00 97.88 102 GLN A N 1
ATOM 847 C CA . GLN A 1 102 ? 22.514 0.761 -14.827 1.00 97.88 102 GLN A CA 1
ATOM 848 C C . GLN A 1 102 ? 21.466 1.694 -15.439 1.00 97.88 102 GLN A C 1
ATOM 850 O O . GLN A 1 102 ? 20.612 2.211 -14.722 1.00 97.88 102 GLN A O 1
ATOM 855 N N . GLU A 1 103 ? 21.461 1.826 -16.765 1.00 98.19 103 GLU A N 1
ATOM 856 C CA . GLU A 1 103 ? 20.432 2.556 -17.500 1.00 98.19 103 GLU A CA 1
ATOM 857 C C . GLU A 1 103 ? 19.036 1.954 -17.269 1.00 98.19 103 GLU A C 1
ATOM 859 O O . GLU A 1 103 ? 18.084 2.692 -17.011 1.00 98.19 103 GLU A O 1
ATOM 864 N N . ALA A 1 104 ? 18.898 0.621 -17.284 1.00 98.31 104 ALA A N 1
ATOM 865 C CA . ALA A 1 104 ? 17.626 -0.048 -16.994 1.00 98.31 104 ALA A CA 1
ATOM 866 C C . ALA A 1 104 ? 17.112 0.278 -15.578 1.00 98.31 104 ALA A C 1
ATOM 868 O O . ALA A 1 104 ? 15.935 0.601 -15.400 1.00 98.31 104 ALA A O 1
ATOM 869 N N . VAL A 1 105 ? 17.996 0.239 -14.577 1.00 98.38 105 VAL A N 1
ATOM 870 C CA . VAL A 1 105 ? 17.672 0.574 -13.182 1.00 98.38 105 VAL A CA 1
ATOM 871 C C . VAL A 1 105 ? 17.309 2.055 -13.030 1.00 98.38 105 VAL A C 1
ATOM 873 O O . VAL A 1 105 ? 16.362 2.389 -12.315 1.00 98.38 105 VAL A O 1
ATOM 876 N N . ASP A 1 106 ? 18.011 2.954 -13.715 1.00 98.38 106 ASP A N 1
ATOM 877 C CA . ASP A 1 106 ? 17.734 4.392 -13.659 1.00 98.38 106 ASP A CA 1
ATOM 878 C C . ASP A 1 106 ? 16.383 4.736 -14.306 1.00 98.38 106 ASP A C 1
ATOM 880 O O . ASP A 1 106 ? 15.638 5.578 -13.792 1.00 98.38 106 ASP A O 1
ATOM 884 N N . ILE A 1 107 ? 16.024 4.052 -15.397 1.00 98.31 107 ILE A N 1
ATOM 885 C CA . ILE A 1 107 ? 14.686 4.137 -15.996 1.00 98.31 107 ILE A CA 1
ATOM 886 C C . ILE A 1 107 ? 13.632 3.618 -15.015 1.00 98.31 107 ILE A C 1
ATOM 888 O O . ILE A 1 107 ? 12.664 4.333 -14.765 1.00 98.31 107 ILE A O 1
ATOM 892 N N . CYS A 1 108 ? 13.837 2.442 -14.413 1.00 98.25 108 CYS A N 1
ATOM 893 C CA . CYS A 1 108 ? 12.924 1.871 -13.420 1.00 98.25 108 CYS A CA 1
ATOM 894 C C . CYS A 1 108 ? 12.627 2.866 -12.291 1.00 98.25 108 CYS A C 1
ATOM 896 O O . CYS A 1 108 ? 11.469 3.176 -12.024 1.00 98.25 108 CYS A O 1
ATOM 898 N N . LYS A 1 109 ? 13.669 3.436 -11.670 1.00 98.19 109 LYS A N 1
ATOM 899 C CA . LYS A 1 109 ? 13.523 4.437 -10.600 1.00 98.19 109 LYS A CA 1
ATOM 900 C C . LYS A 1 109 ? 12.742 5.661 -11.065 1.00 98.19 109 LYS A C 1
ATOM 902 O O . LYS A 1 109 ? 11.872 6.144 -10.348 1.00 98.19 109 LYS A O 1
ATOM 907 N N . ARG A 1 110 ? 13.043 6.174 -12.261 1.00 98.12 110 ARG A N 1
ATOM 908 C CA . ARG A 1 110 ? 12.383 7.367 -12.804 1.00 98.12 110 ARG A CA 1
ATOM 909 C C . ARG A 1 110 ? 10.910 7.124 -13.120 1.00 98.12 110 ARG A C 1
ATOM 911 O O . ARG A 1 110 ? 10.091 7.989 -12.819 1.00 98.12 110 ARG A O 1
ATOM 918 N N . GLU A 1 111 ? 10.572 5.998 -13.742 1.00 97.56 111 GLU A N 1
ATOM 919 C CA . GLU A 1 111 ? 9.178 5.688 -14.071 1.00 97.56 111 GLU A CA 1
ATOM 920 C C . GLU A 1 111 ? 8.374 5.333 -12.815 1.00 97.56 111 GLU A C 1
ATOM 922 O O . GLU A 1 111 ? 7.217 5.736 -12.712 1.00 97.56 111 GLU A O 1
ATOM 927 N N . PHE A 1 112 ? 8.993 4.707 -11.808 1.00 96.81 112 PHE A N 1
ATOM 928 C CA . PHE A 1 112 ? 8.356 4.447 -10.514 1.00 96.81 112 PHE A CA 1
ATOM 929 C C . PHE A 1 112 ? 7.892 5.733 -9.809 1.00 96.81 112 PHE A C 1
ATOM 931 O O . PHE A 1 112 ? 6.841 5.751 -9.181 1.00 96.81 112 PHE A O 1
ATOM 938 N N . LEU A 1 113 ? 8.594 6.860 -9.969 1.00 95.75 113 LEU A N 1
ATOM 939 C CA . LEU A 1 113 ? 8.144 8.150 -9.417 1.00 95.75 113 LEU A CA 1
ATOM 940 C C . LEU A 1 113 ? 6.817 8.658 -10.018 1.00 95.75 113 LEU A C 1
ATOM 942 O O . LEU A 1 113 ? 6.278 9.657 -9.547 1.00 95.75 113 LEU A O 1
ATOM 946 N N . ARG A 1 114 ? 6.313 8.026 -11.084 1.00 95.06 114 ARG A N 1
ATOM 947 C CA . ARG A 1 114 ? 5.092 8.422 -11.803 1.00 95.06 114 ARG A CA 1
ATOM 948 C C . ARG A 1 114 ? 3.911 7.490 -11.550 1.00 95.06 114 ARG A C 1
ATOM 950 O O . ARG A 1 114 ? 2.825 7.767 -12.068 1.00 95.06 114 ARG A O 1
ATOM 957 N N . VAL A 1 115 ? 4.124 6.386 -10.834 1.00 95.06 115 VAL A N 1
ATOM 958 C CA . VAL A 1 115 ? 3.068 5.424 -10.501 1.00 95.06 115 VAL A CA 1
ATOM 959 C C . VAL A 1 115 ? 2.435 5.800 -9.157 1.00 95.06 115 VAL A C 1
ATOM 961 O O . VAL A 1 115 ? 3.106 6.431 -8.338 1.00 95.06 115 VAL A O 1
ATOM 964 N N . PRO A 1 116 ? 1.162 5.442 -8.903 1.00 96.25 116 PRO A N 1
ATOM 965 C CA . PRO A 1 116 ? 0.547 5.631 -7.589 1.00 96.25 116 PRO A CA 1
ATOM 966 C C . PRO A 1 116 ? 1.422 5.045 -6.478 1.00 96.25 116 PRO A C 1
ATOM 968 O O . PRO A 1 116 ? 1.809 3.881 -6.576 1.00 96.25 116 PRO A O 1
ATOM 971 N N . LYS A 1 117 ? 1.728 5.787 -5.408 1.00 97.94 117 LYS A N 1
ATOM 972 C CA . LYS A 1 117 ? 2.456 5.181 -4.284 1.00 97.94 117 LYS A CA 1
ATOM 973 C C . LYS A 1 117 ? 1.600 4.118 -3.604 1.00 97.94 117 LYS A C 1
ATOM 975 O O . LYS A 1 117 ? 0.383 4.249 -3.467 1.00 97.94 117 LYS A O 1
ATOM 980 N N . LEU A 1 118 ? 2.264 3.060 -3.161 1.00 98.50 118 LEU A N 1
ATOM 981 C CA . LEU A 1 118 ? 1.658 2.001 -2.373 1.00 98.50 118 LEU A CA 1
ATOM 982 C C . LEU A 1 118 ? 1.917 2.257 -0.891 1.00 98.50 118 LEU A C 1
ATOM 984 O O . LEU A 1 118 ? 3.060 2.313 -0.442 1.00 98.50 118 LEU A O 1
ATOM 988 N N . ILE A 1 119 ? 0.837 2.389 -0.129 1.00 98.69 119 ILE A N 1
ATOM 989 C CA . ILE A 1 119 ? 0.867 2.636 1.308 1.00 98.69 119 ILE A CA 1
ATOM 990 C C . ILE A 1 119 ? 0.765 1.293 2.036 1.00 98.69 119 ILE A C 1
ATOM 992 O O . ILE A 1 119 ? -0.208 0.563 1.828 1.00 98.69 119 ILE A O 1
ATOM 996 N N . PRO A 1 120 ? 1.736 0.939 2.893 1.00 98.31 120 PRO A N 1
ATOM 997 C CA . PRO A 1 120 ? 1.709 -0.327 3.608 1.00 98.31 120 PRO A CA 1
ATOM 998 C C . PRO A 1 120 ? 0.589 -0.349 4.657 1.00 98.31 120 PRO A C 1
ATOM 1000 O O . PRO A 1 120 ? 0.419 0.590 5.433 1.00 98.31 120 PRO A O 1
ATOM 1003 N N . VAL A 1 121 ? -0.151 -1.455 4.711 1.00 97.94 121 VAL A N 1
ATOM 1004 C CA . VAL A 1 121 ? -1.244 -1.686 5.669 1.00 97.94 121 VAL A CA 1
ATOM 1005 C C . VAL A 1 121 ? -0.809 -2.703 6.727 1.00 97.94 121 VAL A C 1
ATOM 1007 O O . VAL A 1 121 ? -0.886 -2.435 7.927 1.00 97.94 121 VAL A O 1
ATOM 1010 N N . TYR A 1 122 ? -0.312 -3.862 6.287 1.00 96.62 122 TYR A N 1
ATOM 1011 C CA . TYR A 1 122 ? 0.107 -4.969 7.150 1.00 96.62 122 TYR A CA 1
ATOM 1012 C C . TYR A 1 122 ? 1.015 -5.931 6.378 1.00 96.62 122 TYR A C 1
ATOM 1014 O O . TYR A 1 122 ? 0.647 -6.416 5.313 1.00 96.62 122 TYR A O 1
ATOM 1022 N N . GLY A 1 123 ? 2.207 -6.233 6.891 1.00 93.94 123 GLY A N 1
ATOM 1023 C CA . GLY A 1 123 ? 3.124 -7.153 6.208 1.00 93.94 123 GLY A CA 1
ATOM 1024 C C . GLY A 1 123 ? 3.443 -6.692 4.779 1.00 93.94 123 GLY A C 1
ATOM 1025 O O . GLY A 1 123 ? 3.942 -5.584 4.590 1.00 93.94 123 GLY A O 1
ATOM 1026 N N . HIS A 1 124 ? 3.170 -7.545 3.789 1.00 96.00 124 HIS A N 1
ATOM 1027 C CA . HIS A 1 124 ? 3.342 -7.250 2.357 1.00 96.00 124 HIS A CA 1
ATOM 1028 C C . HIS A 1 124 ? 2.041 -6.779 1.684 1.00 96.00 124 HIS A C 1
ATOM 1030 O O . HIS A 1 124 ? 1.852 -6.982 0.487 1.00 96.00 124 HIS A O 1
ATOM 1036 N N . ARG A 1 125 ? 1.104 -6.221 2.459 1.00 98.19 125 ARG A N 1
ATOM 1037 C CA . ARG A 1 125 ? -0.202 -5.747 1.990 1.00 98.19 125 ARG A CA 1
ATOM 1038 C C . ARG A 1 125 ? -0.186 -4.235 1.858 1.00 98.19 125 ARG A C 1
ATOM 1040 O O . ARG A 1 125 ? 0.159 -3.542 2.819 1.00 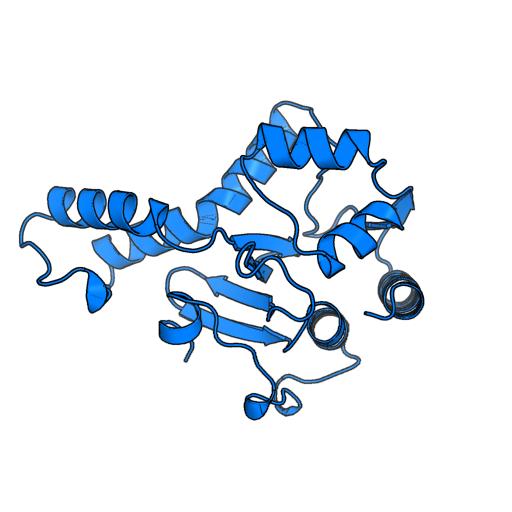98.19 125 ARG A O 1
ATOM 1047 N N . TYR A 1 126 ? -0.570 -3.742 0.690 1.00 98.75 126 TYR A N 1
ATOM 1048 C CA . TYR A 1 126 ? -0.483 -2.334 0.332 1.00 98.75 126 TYR A CA 1
ATOM 1049 C C . TYR A 1 126 ? -1.778 -1.833 -0.292 1.00 98.75 126 TYR A C 1
ATOM 1051 O O . TYR A 1 126 ? -2.395 -2.541 -1.077 1.00 98.75 126 TYR A O 1
ATOM 1059 N N . ILE A 1 127 ? -2.155 -0.595 0.007 1.00 98.69 127 ILE A N 1
ATOM 1060 C CA . ILE A 1 127 ? -3.265 0.103 -0.649 1.00 98.69 127 ILE A CA 1
ATOM 1061 C C . ILE A 1 127 ? -2.704 1.279 -1.461 1.00 98.69 127 ILE A C 1
ATOM 1063 O O . ILE A 1 127 ? -1.788 1.951 -0.980 1.00 98.69 127 ILE A O 1
ATOM 1067 N N . PRO A 1 128 ? -3.176 1.541 -2.689 1.00 98.44 128 PRO A N 1
ATOM 1068 C CA . PRO A 1 128 ? -2.687 2.672 -3.464 1.00 98.44 128 PRO A CA 1
ATOM 1069 C C . PRO A 1 128 ? -3.222 3.995 -2.911 1.00 98.44 128 PRO A C 1
ATOM 1071 O O . PRO A 1 128 ? -4.381 4.096 -2.504 1.00 98.44 128 PRO A O 1
ATOM 1074 N N . GLU A 1 129 ? -2.385 5.030 -2.957 1.00 97.12 129 GLU A N 1
ATOM 1075 C CA . GLU A 1 129 ? -2.797 6.404 -2.638 1.00 97.12 129 GLU A CA 1
ATOM 1076 C C . GLU A 1 129 ? -3.694 7.023 -3.726 1.00 97.12 129 GLU A C 1
ATOM 1078 O O . GLU A 1 129 ? -4.444 7.960 -3.461 1.00 97.12 129 GLU A O 1
ATOM 1083 N N . GLN A 1 130 ? -3.606 6.520 -4.965 1.00 96.56 130 GLN A N 1
ATOM 1084 C CA . GLN A 1 130 ? -4.340 7.032 -6.121 1.00 96.56 130 GLN A CA 1
ATOM 1085 C C . GLN A 1 130 ? -5.114 5.910 -6.836 1.00 96.56 130 GLN A C 1
ATOM 1087 O O . GLN A 1 130 ? -4.517 4.874 -7.140 1.00 96.56 130 GLN A O 1
ATOM 1092 N N . PRO A 1 131 ? -6.399 6.129 -7.181 1.00 96.31 131 PRO A N 1
ATOM 1093 C CA . PRO A 1 131 ? -7.182 7.338 -6.894 1.00 96.31 131 PRO A CA 1
ATOM 1094 C C . PRO A 1 131 ? -7.406 7.534 -5.384 1.00 96.31 131 PRO A C 1
ATOM 1096 O O . PRO A 1 131 ? -7.530 6.566 -4.647 1.00 96.31 131 PRO A O 1
ATOM 1099 N N . CYS A 1 132 ? -7.424 8.781 -4.903 1.00 96.88 132 CYS A N 1
ATOM 1100 C CA . CYS A 1 132 ? -7.624 9.070 -3.476 1.00 96.88 132 CYS A CA 1
ATOM 1101 C C . CYS A 1 132 ? -9.121 8.990 -3.121 1.00 96.88 132 CYS A C 1
ATOM 1103 O O . CYS A 1 132 ? -9.776 9.992 -2.829 1.00 96.88 132 CYS A O 1
ATOM 1105 N N . GLU A 1 133 ? -9.672 7.783 -3.194 1.00 97.00 133 GLU A N 1
ATOM 1106 C CA . GLU A 1 133 ? -11.079 7.456 -2.968 1.00 97.00 133 GLU A CA 1
ATOM 1107 C C . GLU A 1 133 ? -11.219 6.149 -2.178 1.00 97.00 133 GLU A C 1
ATOM 1109 O O . GLU A 1 133 ? -10.276 5.370 -2.062 1.00 97.00 133 GLU A O 1
ATOM 1114 N N . GLU A 1 134 ? -12.396 5.915 -1.599 1.00 97.19 134 GLU A N 1
ATOM 1115 C CA . GLU A 1 134 ? -12.676 4.667 -0.881 1.00 97.19 134 GLU A CA 1
ATOM 1116 C C . GLU A 1 134 ? -12.775 3.473 -1.827 1.00 97.19 134 GLU A C 1
ATOM 1118 O O . GLU A 1 134 ? -13.193 3.607 -2.981 1.00 97.19 134 GLU A O 1
ATOM 1123 N N . GLY A 1 135 ? -12.506 2.275 -1.307 1.00 97.44 135 GLY A N 1
ATOM 1124 C CA . GLY A 1 135 ? -12.730 1.036 -2.050 1.00 97.44 135 GLY A CA 1
ATOM 1125 C C . GLY A 1 135 ? -11.651 0.754 -3.088 1.00 97.44 135 GLY A C 1
ATOM 1126 O O . GLY A 1 135 ? -11.919 0.064 -4.069 1.00 97.44 135 GLY A O 1
ATOM 1127 N N . ASN A 1 136 ? -10.452 1.300 -2.884 1.00 98.25 136 ASN A N 1
ATOM 1128 C CA . ASN A 1 136 ? -9.267 0.847 -3.596 1.00 98.25 136 ASN A CA 1
ATOM 1129 C C . ASN A 1 136 ? -8.935 -0.595 -3.189 1.00 98.25 136 ASN A C 1
ATOM 1131 O O . ASN A 1 136 ? -9.070 -0.937 -2.007 1.00 98.25 136 ASN A O 1
ATOM 1135 N N . PRO A 1 137 ? -8.468 -1.435 -4.128 1.00 98.31 137 PRO A N 1
ATOM 1136 C CA . PRO A 1 137 ? -8.020 -2.772 -3.785 1.00 98.31 137 PRO A CA 1
ATOM 1137 C C . PRO A 1 137 ? -6.783 -2.726 -2.891 1.00 98.31 137 PRO A C 1
ATOM 1139 O O . PRO A 1 137 ? -5.978 -1.793 -2.945 1.00 98.31 137 PRO A O 1
ATOM 1142 N N . VAL A 1 138 ? -6.615 -3.779 -2.100 1.00 98.62 138 VAL A N 1
ATOM 1143 C CA . VAL A 1 138 ? -5.367 -4.041 -1.387 1.00 98.62 138 VAL A CA 1
ATOM 1144 C C . VAL A 1 138 ? -4.578 -5.059 -2.191 1.00 98.62 138 VAL A C 1
ATOM 1146 O O . VAL A 1 138 ? -5.107 -6.092 -2.587 1.00 98.62 138 VAL A O 1
ATOM 1149 N N . PHE A 1 139 ? -3.306 -4.778 -2.427 1.00 98.69 139 PHE A N 1
ATOM 1150 C CA . PHE A 1 139 ? -2.391 -5.650 -3.14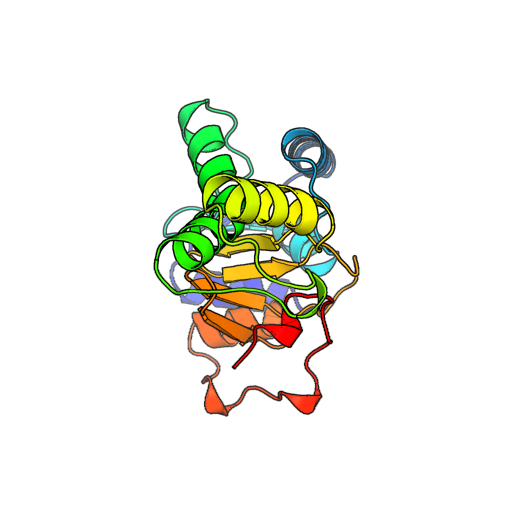5 1.00 98.69 139 PHE A CA 1
ATOM 1151 C C . PHE A 1 139 ? -1.500 -6.417 -2.178 1.00 98.69 139 PHE A C 1
ATOM 1153 O O . PHE A 1 139 ? -1.025 -5.874 -1.179 1.00 98.69 139 PHE A O 1
ATOM 1160 N N . SER A 1 140 ? -1.224 -7.673 -2.506 1.00 98.12 140 SER A N 1
ATOM 1161 C CA . SER A 1 140 ? -0.058 -8.389 -1.998 1.00 98.12 140 SER A CA 1
ATOM 1162 C C . SER A 1 140 ? 1.123 -8.067 -2.900 1.00 98.12 140 SER A C 1
ATOM 1164 O O . SER A 1 140 ? 1.042 -8.336 -4.092 1.00 98.12 140 SER A O 1
ATOM 1166 N N . VAL A 1 141 ? 2.202 -7.516 -2.346 1.00 98.00 141 VAL A N 1
ATOM 1167 C CA . VAL A 1 141 ? 3.360 -7.064 -3.130 1.00 98.00 141 VAL A CA 1
ATOM 1168 C C . VAL A 1 141 ? 4.615 -7.799 -2.693 1.00 98.00 141 VAL A C 1
ATOM 1170 O O . VAL A 1 141 ? 5.163 -7.543 -1.612 1.00 98.00 141 VAL A O 1
ATOM 1173 N N . TYR A 1 142 ? 5.105 -8.681 -3.557 1.00 95.81 142 TYR A N 1
ATOM 1174 C CA . TYR A 1 142 ? 6.390 -9.335 -3.377 1.00 95.81 142 TYR A CA 1
ATOM 1175 C C . TYR A 1 142 ? 7.201 -9.218 -4.665 1.00 95.81 142 TYR A C 1
ATOM 1177 O O . TYR A 1 142 ? 7.038 -9.995 -5.595 1.00 95.81 142 TYR A O 1
ATOM 1185 N N . GLN A 1 143 ? 8.087 -8.220 -4.713 1.00 94.94 143 GLN A N 1
ATOM 1186 C CA . GLN A 1 143 ? 8.776 -7.847 -5.951 1.00 94.94 143 GLN A CA 1
ATOM 1187 C C . GLN A 1 143 ? 7.755 -7.461 -7.035 1.00 94.94 143 GLN A C 1
ATOM 1189 O O . GLN A 1 143 ? 6.868 -6.657 -6.741 1.00 94.94 143 GLN A O 1
ATOM 1194 N N . THR A 1 144 ? 7.867 -7.982 -8.256 1.00 94.00 144 THR A N 1
ATOM 1195 C CA . THR A 1 144 ? 6.877 -7.780 -9.327 1.00 94.00 144 THR A CA 1
ATOM 1196 C C . THR A 1 144 ? 5.811 -8.874 -9.393 1.00 94.00 144 THR A C 1
ATOM 1198 O O . THR A 1 144 ? 4.920 -8.783 -10.232 1.00 94.00 144 THR A O 1
ATOM 1201 N N . ASP A 1 145 ? 5.840 -9.846 -8.473 1.00 94.81 145 ASP A N 1
ATOM 1202 C CA . ASP A 1 145 ? 4.718 -10.753 -8.218 1.00 94.81 145 ASP A CA 1
ATOM 1203 C C . ASP A 1 145 ? 3.687 -10.024 -7.344 1.00 94.81 145 ASP A C 1
ATOM 1205 O O . ASP A 1 145 ? 3.838 -9.862 -6.122 1.00 94.81 145 ASP A O 1
ATOM 1209 N N . ILE A 1 146 ? 2.679 -9.475 -8.018 1.00 97.06 146 ILE A N 1
ATOM 1210 C CA . ILE A 1 146 ? 1.632 -8.661 -7.416 1.00 97.06 146 ILE A CA 1
ATOM 1211 C C . ILE A 1 146 ? 0.300 -9.347 -7.669 1.00 97.06 146 ILE A C 1
ATOM 1213 O O . ILE A 1 146 ? -0.018 -9.721 -8.791 1.00 97.06 146 ILE A O 1
ATOM 1217 N N . ILE A 1 147 ? -0.507 -9.477 -6.620 1.00 97.75 147 ILE A N 1
ATOM 1218 C CA . ILE A 1 147 ? -1.875 -9.990 -6.733 1.00 97.75 147 ILE A CA 1
ATOM 1219 C C . ILE A 1 147 ? -2.840 -9.076 -5.990 1.00 97.75 147 ILE A C 1
ATOM 1221 O O . ILE A 1 147 ? -2.484 -8.436 -4.992 1.00 97.75 147 ILE A O 1
ATOM 1225 N N . VAL A 1 148 ? -4.092 -9.055 -6.439 1.00 98.00 148 VAL A N 1
ATOM 1226 C CA . VAL A 1 148 ? -5.181 -8.448 -5.670 1.00 98.00 148 VAL A CA 1
ATOM 1227 C C . VAL A 1 148 ? -5.446 -9.322 -4.447 1.00 98.00 148 VAL A C 1
ATOM 1229 O O . VAL A 1 148 ? -5.769 -10.498 -4.562 1.00 98.00 148 VAL A O 1
ATOM 1232 N N . TYR A 1 149 ? -5.331 -8.735 -3.264 1.00 97.25 149 TYR A N 1
ATOM 1233 C CA . TYR A 1 149 ? -5.545 -9.384 -1.974 1.00 97.25 149 TYR A CA 1
ATOM 1234 C C . TYR A 1 149 ? -6.621 -8.636 -1.174 1.00 97.25 149 TYR A C 1
ATOM 1236 O O . TYR A 1 149 ? -6.423 -8.215 -0.036 1.00 97.25 149 TYR A O 1
ATOM 1244 N N . GLY A 1 150 ? -7.770 -8.440 -1.817 1.00 97.44 150 GLY A N 1
ATOM 1245 C CA . GLY A 1 150 ? -8.934 -7.748 -1.274 1.00 97.44 150 GLY A CA 1
ATOM 1246 C C . GLY A 1 150 ? -9.436 -6.655 -2.209 1.00 97.44 150 GLY A C 1
ATOM 1247 O O . GLY A 1 150 ? -8.681 -5.800 -2.663 1.00 97.44 150 GLY A O 1
ATOM 1248 N N . GLU A 1 151 ? -10.738 -6.673 -2.476 1.00 97.19 151 GLU A N 1
ATOM 1249 C CA . GLU A 1 151 ? -11.413 -5.738 -3.385 1.00 97.19 151 GLU A CA 1
ATOM 1250 C C . GLU A 1 151 ? -11.538 -4.325 -2.806 1.00 97.19 151 GLU A C 1
ATOM 1252 O O . GLU A 1 151 ? -11.738 -3.358 -3.531 1.00 97.19 151 GLU A O 1
ATOM 1257 N N . SER A 1 152 ? -11.444 -4.221 -1.484 1.00 98.00 152 SER A N 1
ATOM 1258 C CA . SER A 1 152 ? -11.427 -2.984 -0.709 1.00 98.00 152 SER A CA 1
ATOM 1259 C C . SER A 1 152 ? -10.686 -3.231 0.602 1.00 98.00 152 SER A C 1
ATOM 1261 O O . SER A 1 152 ? -10.466 -4.388 0.973 1.00 98.00 152 SER A O 1
ATOM 1263 N N . LEU A 1 153 ? -10.381 -2.176 1.361 1.00 98.06 153 LEU A N 1
ATOM 1264 C CA . LEU A 1 153 ? -9.740 -2.317 2.671 1.00 98.06 153 LEU A CA 1
ATOM 1265 C C . LEU A 1 153 ? -10.526 -3.240 3.625 1.00 98.06 153 LEU A C 1
ATOM 1267 O O . LEU A 1 153 ? -9.937 -4.059 4.326 1.00 98.06 153 LEU A O 1
ATOM 1271 N N . GLN A 1 154 ? -11.860 -3.162 3.624 1.00 97.69 154 GLN A N 1
ATOM 1272 C CA . GLN A 1 154 ? -12.699 -4.028 4.459 1.00 97.69 154 GLN A CA 1
ATOM 1273 C C . GLN A 1 154 ? -12.633 -5.497 4.030 1.00 97.69 154 GLN A C 1
ATOM 1275 O O . GLN A 1 154 ? -12.511 -6.383 4.873 1.00 97.69 154 GLN A O 1
ATOM 1280 N N . GLU A 1 155 ? -12.746 -5.761 2.727 1.00 97.81 155 GLU A N 1
ATOM 1281 C CA . GLU A 1 155 ? -12.721 -7.130 2.200 1.00 97.81 155 GLU A CA 1
ATOM 1282 C C . GLU A 1 155 ? -11.339 -7.768 2.362 1.00 97.81 155 GLU A C 1
ATOM 1284 O O . GLU A 1 155 ? -11.244 -8.952 2.679 1.00 97.81 155 GLU A O 1
ATOM 1289 N N . TYR A 1 156 ? -10.281 -6.963 2.257 1.00 98.12 156 TYR A N 1
ATOM 1290 C CA . TYR A 1 156 ? -8.930 -7.347 2.645 1.00 98.12 156 TYR A CA 1
ATOM 1291 C C . TYR A 1 156 ? -8.863 -7.822 4.101 1.00 98.12 156 TYR A C 1
ATOM 1293 O O . TYR A 1 156 ? -8.369 -8.915 4.360 1.00 98.12 156 TYR A O 1
ATOM 1301 N N . PHE A 1 157 ? -9.387 -7.047 5.057 1.00 97.75 157 PHE A N 1
ATOM 1302 C CA . PHE A 1 157 ? -9.352 -7.451 6.464 1.00 97.75 157 PHE A CA 1
ATOM 1303 C C . PHE A 1 157 ? -10.112 -8.761 6.706 1.00 97.75 157 PHE A C 1
ATOM 1305 O O . PHE A 1 157 ? -9.635 -9.606 7.460 1.00 97.75 157 PHE A O 1
ATOM 1312 N N . LYS A 1 158 ? -11.241 -8.985 6.023 1.00 97.06 158 LYS A N 1
ATOM 1313 C CA . LYS A 1 158 ? -11.960 -10.268 6.095 1.00 97.06 158 LYS A CA 1
ATOM 1314 C C . LYS A 1 158 ? -11.117 -11.443 5.599 1.00 97.06 158 LYS A C 1
ATOM 1316 O O . LYS A 1 158 ? -11.171 -12.507 6.206 1.00 97.06 158 LYS A O 1
ATOM 1321 N N . LEU A 1 159 ? -10.354 -11.259 4.519 1.00 96.75 159 LEU A N 1
ATOM 1322 C CA . LEU A 1 159 ? -9.436 -12.277 3.991 1.00 96.75 159 LEU A CA 1
ATOM 1323 C C . LEU A 1 159 ? -8.280 -12.546 4.954 1.00 96.75 159 LEU A C 1
ATOM 1325 O O . LEU A 1 159 ? -8.002 -13.693 5.291 1.00 96.75 159 LEU A O 1
ATOM 1329 N N . GLU A 1 160 ? -7.613 -11.484 5.405 1.00 96.50 160 GLU A N 1
ATOM 1330 C CA . GLU A 1 160 ? -6.427 -11.571 6.261 1.00 96.50 160 GLU A CA 1
ATOM 1331 C C . GLU A 1 160 ? -6.735 -12.251 7.604 1.00 96.50 160 GLU A C 1
ATOM 1333 O O . GLU A 1 160 ? -5.900 -12.980 8.134 1.00 96.50 160 GLU A O 1
ATOM 1338 N N . PHE A 1 161 ? -7.951 -12.057 8.119 1.00 94.50 161 PHE A N 1
ATOM 1339 C CA . PHE A 1 161 ? -8.406 -12.585 9.406 1.00 94.50 161 PHE A CA 1
ATOM 1340 C C . PHE A 1 161 ? -9.445 -13.719 9.271 1.00 94.50 161 PHE A C 1
ATOM 1342 O O . PHE A 1 161 ? -10.179 -14.029 10.204 1.00 94.50 161 PHE A O 1
ATOM 1349 N N . GLY A 1 162 ? -9.498 -14.383 8.109 1.00 92.25 162 GLY A N 1
ATOM 1350 C CA . GLY A 1 162 ? -10.156 -15.688 7.946 1.00 92.25 162 GLY A CA 1
ATOM 1351 C C . GLY A 1 162 ? -11.691 -15.704 7.907 1.00 92.25 162 GLY A C 1
ATOM 1352 O O . GLY A 1 162 ? -12.282 -16.782 7.934 1.00 92.25 162 GLY A O 1
ATOM 1353 N N . GLU A 1 163 ? -12.353 -14.551 7.805 1.00 93.88 163 GLU A N 1
ATOM 1354 C CA . GLU A 1 163 ? -13.806 -14.443 7.566 1.00 93.88 163 GLU A CA 1
ATOM 1355 C C . GLU A 1 163 ? -14.173 -14.658 6.086 1.00 93.88 163 GLU A C 1
ATOM 1357 O O . GLU A 1 163 ? -15.339 -14.864 5.742 1.00 93.88 163 GLU A O 1
ATOM 1362 N N . LYS A 1 164 ? -13.175 -14.590 5.201 1.00 95.12 164 LYS A N 1
ATOM 1363 C CA . LYS A 1 164 ? -13.294 -14.771 3.754 1.00 95.12 164 LYS A CA 1
ATOM 1364 C C . LYS A 1 164 ? -12.087 -15.552 3.230 1.00 95.12 164 LYS A C 1
ATOM 1366 O O . LYS A 1 164 ? -10.992 -15.426 3.769 1.00 95.12 164 LYS A O 1
ATOM 1371 N N . THR A 1 165 ? -12.268 -16.335 2.171 1.00 95.94 165 THR A N 1
ATOM 1372 C CA . THR A 1 165 ? -11.183 -17.023 1.453 1.00 95.94 165 THR A CA 1
ATOM 1373 C C . THR A 1 165 ? -10.875 -16.342 0.123 1.00 95.94 165 THR A C 1
ATOM 1375 O O . THR A 1 165 ? -11.700 -15.608 -0.424 1.00 95.94 165 THR A O 1
ATOM 1378 N N . TYR A 1 166 ? -9.680 -16.586 -0.415 1.00 95.31 166 TYR A N 1
ATOM 1379 C CA . TYR A 1 166 ? -9.217 -15.956 -1.654 1.00 95.31 166 TYR A CA 1
ATOM 1380 C C . TYR A 1 166 ? -10.139 -16.251 -2.851 1.00 95.31 166 TYR A C 1
ATOM 1382 O O . TYR A 1 166 ? -10.386 -15.380 -3.679 1.00 95.31 166 TYR A O 1
ATOM 1390 N N . GLU A 1 167 ? -10.740 -17.443 -2.909 1.00 96.19 167 GLU A N 1
ATOM 1391 C CA . GLU A 1 167 ? -11.679 -17.847 -3.968 1.00 96.19 167 GLU A CA 1
ATOM 1392 C C . GLU A 1 167 ? -12.988 -17.045 -3.953 1.00 96.19 167 GLU A C 1
ATOM 1394 O O . GLU A 1 167 ? -13.745 -17.071 -4.921 1.00 96.19 167 GLU A O 1
ATOM 1399 N N . GLN A 1 168 ? -13.275 -16.347 -2.852 1.00 96.50 168 GLN A N 1
ATOM 1400 C CA . GLN A 1 168 ? -14.459 -15.506 -2.701 1.00 96.50 168 GLN A CA 1
ATOM 1401 C C . GLN A 1 168 ? -14.215 -14.057 -3.144 1.00 96.50 168 GLN A C 1
ATOM 1403 O O . GLN A 1 168 ? -15.115 -13.227 -3.001 1.00 96.50 168 GLN A O 1
ATOM 1408 N N . ILE A 1 169 ? -13.017 -13.728 -3.640 1.00 96.25 169 ILE A N 1
ATOM 1409 C CA . ILE A 1 169 ? -12.730 -12.410 -4.209 1.00 96.25 169 ILE A CA 1
ATOM 1410 C C . ILE A 1 169 ? -13.571 -12.212 -5.474 1.00 96.25 169 ILE A C 1
ATOM 1412 O O . ILE A 1 169 ? -13.495 -12.982 -6.431 1.00 96.25 169 ILE A O 1
ATOM 1416 N N . ASN A 1 170 ? -14.356 -11.139 -5.493 1.00 96.06 170 ASN A N 1
ATOM 1417 C CA . ASN A 1 170 ? -15.074 -10.689 -6.671 1.00 96.06 170 ASN A CA 1
ATOM 1418 C C . ASN A 1 170 ? -14.177 -9.782 -7.524 1.00 96.06 170 ASN A C 1
ATOM 1420 O O . ASN A 1 170 ? -14.218 -8.557 -7.406 1.00 96.06 170 ASN A O 1
ATOM 1424 N N . PHE A 1 171 ? -13.391 -10.388 -8.414 1.00 95.50 171 PHE A N 1
ATOM 1425 C CA . PHE A 1 171 ? -12.493 -9.657 -9.311 1.00 95.50 171 PHE A CA 1
ATOM 1426 C C . PHE A 1 171 ? -13.214 -8.669 -10.244 1.00 95.50 171 PHE A C 1
ATOM 1428 O O . PHE A 1 171 ? -12.612 -7.681 -10.650 1.00 95.50 171 PHE A O 1
ATOM 1435 N N . GLU A 1 172 ? -14.506 -8.862 -10.535 1.00 94.69 172 GLU A N 1
ATOM 1436 C CA . GLU A 1 172 ? -15.289 -7.920 -11.352 1.00 94.69 172 GLU A CA 1
ATOM 1437 C C . GLU A 1 172 ? -15.589 -6.602 -10.619 1.00 94.69 172 GLU A C 1
ATOM 1439 O O . GLU A 1 172 ? -15.846 -5.582 -11.256 1.00 94.69 172 GLU A O 1
ATOM 1444 N N . ALA A 1 173 ? -15.559 -6.610 -9.283 1.00 93.25 173 ALA A N 1
ATOM 1445 C CA . ALA A 1 173 ? -15.768 -5.422 -8.455 1.00 93.25 173 ALA A CA 1
ATOM 1446 C C . ALA A 1 173 ? -14.463 -4.676 -8.129 1.00 93.25 173 ALA A C 1
ATOM 1448 O O . ALA A 1 173 ? -14.509 -3.603 -7.523 1.00 93.25 173 ALA A O 1
ATOM 1449 N N . VAL A 1 174 ? -13.307 -5.232 -8.504 1.00 96.88 174 VAL A N 1
ATOM 1450 C CA . VAL A 1 174 ? -11.998 -4.642 -8.216 1.00 96.88 174 VAL A CA 1
ATOM 1451 C C . VAL A 1 174 ? -11.783 -3.412 -9.090 1.00 96.88 174 VAL A C 1
ATOM 1453 O O . VAL A 1 174 ? -11.806 -3.485 -10.320 1.00 96.88 174 VAL A O 1
ATOM 1456 N N . LYS A 1 175 ? -11.527 -2.268 -8.452 1.00 96.56 175 LYS A N 1
ATOM 1457 C CA . LYS A 1 175 ? -11.151 -1.051 -9.170 1.00 96.56 175 LYS A CA 1
ATOM 1458 C C . LYS A 1 175 ? -9.788 -1.217 -9.822 1.00 96.56 175 LYS A C 1
ATOM 1460 O O . LYS A 1 175 ? -8.843 -1.702 -9.201 1.00 96.56 175 LYS A O 1
ATOM 1465 N N . THR A 1 176 ? -9.672 -0.746 -11.055 1.00 96.56 176 THR A N 1
ATOM 1466 C CA . THR A 1 176 ? -8.389 -0.690 -11.748 1.00 96.56 176 THR A CA 1
ATOM 1467 C C . THR A 1 176 ? -7.539 0.435 -11.174 1.00 96.56 176 THR A C 1
ATOM 1469 O O . THR A 1 176 ? -7.979 1.580 -11.069 1.00 96.56 176 THR A O 1
ATOM 1472 N N . VAL A 1 177 ? -6.299 0.113 -10.838 1.00 97.06 177 VAL A N 1
ATOM 1473 C CA . VAL A 1 177 ? -5.298 1.050 -10.344 1.00 97.06 177 VAL A CA 1
ATOM 1474 C C . VAL A 1 177 ? -4.216 1.122 -11.404 1.00 97.06 177 VAL A C 1
ATOM 1476 O O . VAL A 1 177 ? -3.615 0.103 -11.746 1.00 97.06 177 VAL A O 1
ATOM 1479 N N . ARG A 1 178 ? -3.978 2.325 -11.938 1.00 94.94 178 ARG A N 1
ATOM 1480 C CA . ARG A 1 178 ? -2.965 2.551 -12.976 1.00 94.94 178 ARG A CA 1
ATOM 1481 C C . ARG A 1 178 ? -1.646 1.891 -12.572 1.00 94.94 178 ARG A C 1
ATOM 1483 O O . ARG A 1 178 ? -1.217 2.077 -11.433 1.00 94.94 178 ARG A O 1
ATOM 1490 N N . PHE A 1 179 ? -1.003 1.207 -13.523 1.00 95.44 179 PHE A N 1
ATOM 1491 C CA . PHE A 1 179 ? 0.261 0.484 -13.367 1.00 95.44 179 PHE A CA 1
ATOM 1492 C C . PHE A 1 179 ? 0.161 -0.783 -12.499 1.00 95.44 179 PHE A C 1
ATOM 1494 O O . PHE A 1 179 ? 0.551 -1.857 -12.938 1.00 95.44 179 PHE A O 1
ATOM 1501 N N . TRP A 1 180 ? -0.399 -0.705 -11.290 1.00 96.88 180 TRP A N 1
ATOM 1502 C CA . TRP A 1 180 ? -0.442 -1.851 -10.372 1.00 96.88 180 TRP A CA 1
ATOM 1503 C C . TRP A 1 180 ? -1.374 -2.968 -10.829 1.00 96.88 180 TRP A C 1
ATOM 1505 O O . TRP A 1 180 ? -1.037 -4.141 -10.686 1.00 96.88 180 TRP A O 1
ATOM 1515 N N . SER A 1 181 ? -2.524 -2.622 -11.410 1.00 95.62 181 SER A N 1
ATOM 1516 C CA . SER A 1 181 ? -3.441 -3.623 -11.958 1.00 95.62 181 SER A CA 1
ATOM 1517 C C . SER A 1 181 ? -2.872 -4.347 -13.177 1.00 95.62 181 SER A C 1
ATOM 1519 O O . SER A 1 181 ? -3.234 -5.496 -13.394 1.00 95.62 181 SER A O 1
ATOM 1521 N N . ASP A 1 182 ? -1.965 -3.721 -13.932 1.00 94.69 182 ASP A N 1
ATOM 1522 C CA . ASP A 1 182 ? -1.331 -4.340 -15.107 1.00 94.69 182 ASP A CA 1
ATOM 1523 C C . ASP A 1 182 ? -0.302 -5.411 -14.709 1.00 94.69 182 ASP A C 1
ATOM 1525 O O . ASP A 1 182 ? -0.009 -6.318 -15.485 1.00 94.69 182 ASP A O 1
ATOM 1529 N N . LEU A 1 183 ? 0.230 -5.314 -13.486 1.00 93.88 183 LEU A N 1
ATOM 1530 C CA . LEU A 1 183 ? 1.149 -6.287 -12.894 1.00 93.88 183 LEU A CA 1
ATOM 1531 C C . LEU A 1 183 ? 0.434 -7.436 -12.175 1.00 93.88 183 LEU A C 1
ATOM 1533 O O . LEU A 1 183 ? 1.095 -8.373 -11.739 1.00 93.88 183 LEU A O 1
ATOM 1537 N N . CYS A 1 184 ? -0.890 -7.360 -12.022 1.00 93.19 184 CYS A N 1
ATOM 1538 C CA . CYS A 1 184 ? -1.645 -8.388 -11.320 1.00 93.19 184 CYS A CA 1
ATOM 1539 C C . CYS A 1 184 ? -1.814 -9.647 -12.182 1.00 93.19 184 CYS A C 1
ATOM 1541 O O . CYS A 1 184 ? -2.276 -9.552 -13.322 1.00 93.19 184 CYS A O 1
ATOM 1543 N N . SER A 1 185 ? -1.507 -10.818 -11.613 1.00 77.00 185 SER A N 1
ATOM 1544 C CA . SER A 1 185 ? -1.711 -12.137 -12.243 1.00 77.00 185 SER A CA 1
ATOM 1545 C C . SER A 1 185 ? -2.593 -13.080 -11.437 1.00 77.00 185 SER A C 1
ATOM 1547 O O . SER A 1 185 ? -2.555 -12.993 -10.189 1.00 77.00 185 SER A O 1
#

pLDDT: mean 96.54, std 2.41, range [77.0, 98.75]

Organism: Paenibacillus polymyxa (NCBI:txid1406)

InterPro domains:
  IPR037883 Knr4/Smi1-like domain superfamily [SSF160631] (12-95)

Radius of gyration: 16.93 Å; Cα contacts (8 Å, |Δi|>4): 275; chains: 1; bounding box: 41×34×46 Å

Secondary structure (DSSP, 8-state):
--HHHHHHHHHHTT-EEEEPPPHHHHHHHHHHHT----HHHHHHHHHEEEESTTB--TT--SHHHHHHHHHHHHHHHHHHHHHHHHS----GGG-SPPSSHHHHHHHHHHHHTTSPPEEEEETTEEEESSS-STTPPPEEEETTEEEE--SSHHHHHHHHTTSS-GGG--GGGPPP-TTTGGGB-

Mean predicted aligned error: 2.77 Å

Nearest PDB structures (foldseek):
  2prv-assembly1_B  TM=5.707E-01  e=1.024E+00  Bacillus subtilis
  6qbo-assembly1_B  TM=4.690E-01  e=5.796E-01  Saccharomyces cerevisiae
  8aj2-assembly1_A  TM=4.781E-01  e=1.698E+00  Saccharomyces cerevisiae
  6uf5-assembly1_A  TM=4.662E-01  e=6.404E+00  Bacillus subtilis subsp. subtilis str. 168

Sequence (185 aa):
MDVAYIIDLLRKDDVTLTPGLSTREITEVEDRYDIQFPPDLRELLMNVLPVGKSFIPWRDTSPQRMGVIWERLNWPLEGMIFDVEQNMFWHSEWGNRPTDLQEAVDICKREFLRVPKLIPVYGHRYIPEQPCEEGNPVFSVYQTD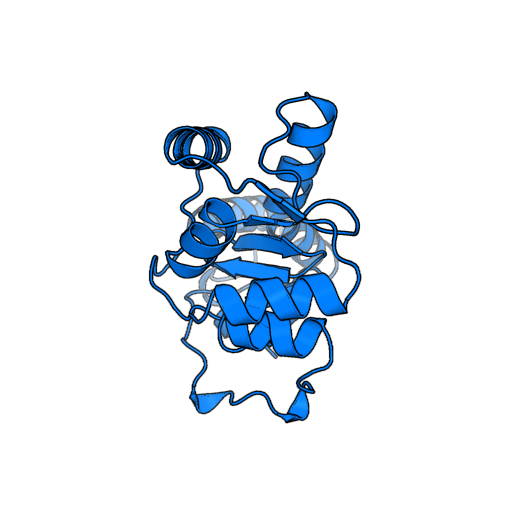IIVYGESLQEYFKLEFGEKTYEQINFEAVKTVRFWSDLCS

Foldseek 3Di:
DPLVVLVVLCVVVVFDKDAADDPVLQVVLCVVQVFAAAPVRNVNRNRIQTDDDFFQPSNDPDPVSVVVQVCLQCQQLVLQLCCLQPVVDDDVVLPDQ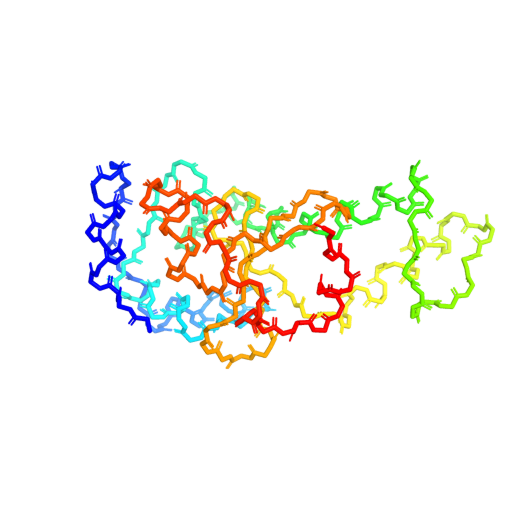DPDSVVNNVSSVVVVVVFFGWHDGGDQWTFGCPPSYFQAFIWRGGRLAIAGQARGPVRNSCPVSVVDDPVPDPPVSRDDGPPRNVSHD

Solvent-accessible surface area (backbone atoms only — not comparable to full-atom values): 10418 Å² total; per-residue (Å²): 130,67,60,67,61,50,53,52,52,40,51,74,69,72,47,48,73,45,79,28,45,49,74,65,56,48,49,54,45,27,67,74,68,74,48,56,74,20,53,52,61,42,51,41,37,41,69,35,30,60,45,59,97,53,38,58,65,80,85,47,80,48,74,72,51,43,48,55,52,51,52,56,54,42,42,59,58,56,24,40,47,48,29,45,75,75,64,73,52,73,63,78,91,73,57,79,84,60,91,48,65,67,61,41,47,52,49,51,58,59,54,54,76,72,46,56,55,53,45,64,58,40,69,54,29,28,34,46,28,44,71,74,43,66,57,46,32,20,31,37,55,55,43,68,58,28,32,83,50,25,46,14,65,66,52,19,51,32,41,78,70,68,78,39,58,81,90,71,62,58,70,90,71,39,55,84,33,75,70,63,51,77,46,44,112